Protein AF-A0A1V5TMT8-F1 (afdb_monomer_lite)

Foldseek 3Di:
DPPLVLLLVLLVQLLVCVVVLVLVVLLVSLVVLLVVCLVVVDLLSLLSSLVSQLSSVLSVDPVLCPDPLNVVLSVLLSVLSVVLSVCSVVVNVVVNVVSSVSNVVSLVVDDDPSSVSSVVSSVVSLLVSLLSSVLSPDDLVSSCVSSVHDSVSNVVVNVVVCSCVPPSNDDDPPVVVVVVVVVVVD

Structure (mmCIF, N/CA/C/O backbone):
data_AF-A0A1V5TMT8-F1
#
_entry.id   AF-A0A1V5TMT8-F1
#
loop_
_atom_site.group_PDB
_atom_site.id
_atom_site.type_symbol
_atom_site.label_atom_id
_atom_site.label_alt_id
_atom_site.label_comp_id
_atom_site.label_asym_id
_atom_site.label_entity_id
_atom_site.label_seq_id
_atom_site.pdbx_PDB_ins_code
_atom_site.Cartn_x
_atom_site.Cartn_y
_atom_site.Cartn_z
_atom_site.occupancy
_atom_site.B_iso_or_equiv
_atom_site.auth_seq_id
_atom_site.auth_comp_id
_atom_site.auth_asym_id
_atom_site.auth_atom_id
_atom_site.pdbx_PDB_model_num
ATOM 1 N N . MET A 1 1 ? -14.876 0.132 1.869 1.00 85.12 1 MET A N 1
ATOM 2 C CA . MET A 1 1 ? -14.163 1.392 2.074 1.00 85.12 1 MET A CA 1
ATOM 3 C C . MET A 1 1 ? -14.834 2.226 3.147 1.00 85.12 1 MET A C 1
ATOM 5 O O . MET A 1 1 ? -15.899 2.798 2.931 1.00 85.12 1 MET A O 1
ATOM 9 N N . GLN A 1 2 ? -14.196 2.267 4.309 1.00 88.75 2 GLN A N 1
ATOM 10 C CA . GLN A 1 2 ? -14.444 3.264 5.349 1.00 88.75 2 GLN A CA 1
ATOM 11 C C . GLN A 1 2 ? -13.511 4.469 5.137 1.00 88.75 2 GLN A C 1
ATOM 13 O O . GLN A 1 2 ? -12.431 4.301 4.579 1.00 88.75 2 GLN A O 1
ATOM 18 N N . GLU A 1 3 ? -13.917 5.668 5.566 1.00 90.56 3 GLU A N 1
ATOM 19 C CA . GLU A 1 3 ? -13.158 6.926 5.388 1.00 90.56 3 GLU A CA 1
ATOM 20 C C . GLU A 1 3 ? -12.762 7.262 3.933 1.00 90.56 3 GLU A C 1
ATOM 22 O O . GLU A 1 3 ? -11.657 7.735 3.665 1.00 90.56 3 GLU A O 1
ATOM 27 N N . ALA A 1 4 ? -13.675 7.055 2.977 1.00 92.62 4 ALA A N 1
ATOM 28 C CA . ALA A 1 4 ? -13.411 7.275 1.550 1.00 92.62 4 ALA A CA 1
ATOM 29 C C . ALA A 1 4 ? -12.845 8.676 1.224 1.00 92.62 4 ALA A C 1
ATOM 31 O O . ALA A 1 4 ? -11.942 8.784 0.399 1.00 92.62 4 ALA A O 1
ATOM 32 N N . ASP A 1 5 ? -13.299 9.732 1.910 1.00 93.00 5 ASP A N 1
ATOM 33 C CA . ASP A 1 5 ? -12.792 11.099 1.708 1.00 93.00 5 ASP A CA 1
ATOM 34 C C . ASP A 1 5 ? -11.317 11.245 2.115 1.00 93.00 5 ASP A C 1
ATOM 36 O O . ASP A 1 5 ? -10.530 11.906 1.432 1.00 93.00 5 ASP A O 1
ATOM 40 N N . ASN A 1 6 ? -10.914 10.588 3.209 1.00 92.56 6 ASN A N 1
ATOM 41 C CA . ASN A 1 6 ? -9.525 10.573 3.660 1.00 92.56 6 ASN A CA 1
ATOM 42 C C . ASN A 1 6 ? -8.651 9.769 2.689 1.00 92.56 6 ASN A C 1
ATOM 44 O O . ASN A 1 6 ? -7.571 10.227 2.314 1.00 92.56 6 ASN A O 1
ATOM 48 N N . VAL A 1 7 ? -9.140 8.616 2.215 1.00 93.88 7 VAL A N 1
ATOM 49 C CA . VAL A 1 7 ? -8.454 7.829 1.178 1.00 93.88 7 VAL A CA 1
ATOM 50 C C . VAL A 1 7 ? -8.271 8.657 -0.090 1.00 93.88 7 VAL A C 1
ATOM 52 O O . VAL A 1 7 ? -7.159 8.748 -0.608 1.00 93.88 7 VAL A O 1
ATOM 55 N N . LEU A 1 8 ? -9.332 9.310 -0.566 1.00 96.00 8 LEU A N 1
ATOM 56 C CA . LEU A 1 8 ? -9.295 10.150 -1.759 1.00 96.00 8 LEU A CA 1
ATOM 57 C C . LEU A 1 8 ? -8.249 11.262 -1.631 1.00 96.00 8 LEU A C 1
ATOM 59 O O . LEU A 1 8 ? -7.445 11.468 -2.544 1.00 96.00 8 LEU A O 1
ATOM 63 N N . ARG A 1 9 ? -8.224 11.948 -0.482 1.00 96.25 9 ARG A N 1
ATOM 64 C CA . ARG A 1 9 ? -7.214 12.963 -0.166 1.00 96.25 9 ARG A CA 1
ATOM 65 C C . ARG A 1 9 ? -5.800 12.375 -0.225 1.00 96.25 9 ARG A C 1
ATOM 67 O O . ARG A 1 9 ? -4.950 12.919 -0.929 1.00 96.25 9 ARG A O 1
ATOM 74 N N . ILE A 1 10 ? -5.561 11.244 0.445 1.00 95.25 10 ILE A N 1
ATOM 75 C CA . ILE A 1 10 ? -4.253 10.571 0.469 1.00 95.25 10 ILE A CA 1
ATOM 76 C C . ILE A 1 10 ? -3.798 10.189 -0.942 1.00 95.25 10 ILE A C 1
ATOM 78 O O . ILE A 1 10 ? -2.627 10.385 -1.272 1.00 95.25 10 ILE A O 1
ATOM 82 N N . LEU A 1 11 ? -4.690 9.683 -1.798 1.00 96.12 11 LEU A N 1
ATOM 83 C CA . LEU A 1 11 ? -4.340 9.312 -3.172 1.00 96.12 11 LEU A CA 1
ATOM 84 C C . LEU A 1 11 ? -4.013 10.530 -4.039 1.00 96.12 11 LEU A C 1
ATOM 86 O O . LEU A 1 11 ? -3.020 10.497 -4.769 1.00 96.12 11 LEU A O 1
ATOM 90 N N . LYS A 1 12 ? -4.776 11.624 -3.922 1.00 97.12 12 LYS A N 1
ATOM 91 C CA . LYS A 1 12 ? -4.485 12.884 -4.630 1.00 97.12 12 LYS A CA 1
ATOM 92 C C . LYS A 1 12 ? -3.134 13.467 -4.213 1.00 97.12 12 LYS A C 1
ATOM 94 O O . LYS A 1 12 ? -2.322 13.832 -5.065 1.00 97.12 12 LYS A O 1
ATOM 99 N N . GLU A 1 13 ? -2.852 13.497 -2.912 1.00 96.62 13 GLU A N 1
ATOM 100 C CA . GLU A 1 13 ? -1.563 13.965 -2.395 1.00 96.62 13 GLU A CA 1
ATOM 101 C C . GLU A 1 13 ? -0.413 13.028 -2.798 1.00 96.62 13 GLU A C 1
ATOM 103 O O . GLU A 1 13 ? 0.650 13.501 -3.203 1.00 96.62 13 GLU A O 1
ATOM 108 N N . THR A 1 14 ? -0.641 11.709 -2.791 1.00 96.31 14 THR A N 1
ATOM 109 C CA . THR A 1 14 ? 0.318 10.701 -3.278 1.00 96.31 14 THR A CA 1
ATOM 110 C C . THR A 1 14 ? 0.655 10.943 -4.744 1.00 96.31 14 THR A C 1
ATOM 112 O O . THR A 1 14 ? 1.828 10.944 -5.121 1.00 96.31 14 THR A O 1
ATOM 115 N N . ARG A 1 15 ? -0.358 11.197 -5.578 1.00 96.19 15 ARG A N 1
ATOM 116 C CA . ARG A 1 15 ? -0.175 11.467 -7.004 1.00 96.19 15 ARG A CA 1
ATOM 117 C C . ARG A 1 15 ? 0.684 12.707 -7.238 1.00 96.19 15 ARG A C 1
ATOM 119 O O . ARG A 1 15 ? 1.622 12.639 -8.033 1.00 96.19 15 ARG A O 1
ATOM 126 N N . SER A 1 16 ? 0.417 13.793 -6.508 1.00 96.31 16 SER A N 1
ATOM 127 C CA . SER A 1 16 ? 1.221 15.022 -6.574 1.00 96.31 16 SER A CA 1
ATOM 128 C C . SER A 1 16 ? 2.649 14.814 -6.054 1.00 96.31 16 SER A C 1
ATOM 130 O O . SER A 1 16 ? 3.608 15.304 -6.652 1.00 96.31 16 SER A O 1
ATOM 132 N N . ALA A 1 17 ? 2.822 14.055 -4.969 1.00 95.19 17 ALA A N 1
ATOM 133 C CA . ALA A 1 17 ? 4.136 13.758 -4.406 1.00 95.19 17 ALA A CA 1
ATOM 134 C C . ALA A 1 17 ? 4.993 12.898 -5.352 1.00 95.19 17 ALA A C 1
ATOM 136 O O . ALA A 1 17 ? 6.193 13.142 -5.476 1.00 95.19 17 ALA A O 1
ATOM 137 N N . LEU A 1 18 ? 4.393 11.947 -6.079 1.00 94.12 18 LEU A N 1
ATOM 138 C CA . LEU A 1 18 ? 5.090 11.168 -7.109 1.00 94.12 18 LEU A CA 1
ATOM 139 C C . LEU A 1 18 ? 5.609 12.056 -8.246 1.00 94.12 18 LEU A C 1
ATOM 141 O O . LEU A 1 18 ? 6.764 11.913 -8.643 1.00 94.12 18 LEU A O 1
ATOM 145 N N . GLU A 1 19 ? 4.806 13.010 -8.727 1.00 91.94 19 GLU A N 1
ATOM 146 C CA . GLU A 1 19 ? 5.237 13.965 -9.763 1.00 91.94 19 GLU A CA 1
ATOM 147 C C . GLU A 1 19 ? 6.419 14.817 -9.306 1.00 91.94 19 GLU A C 1
ATOM 149 O O . GLU A 1 19 ? 7.377 15.014 -10.054 1.00 91.94 19 GLU A O 1
ATOM 154 N N . LYS A 1 20 ? 6.372 15.277 -8.054 1.00 93.31 20 LYS A N 1
ATOM 155 C CA . LYS A 1 20 ? 7.413 16.113 -7.444 1.00 93.31 20 LYS A CA 1
ATOM 156 C C . LYS A 1 20 ? 8.624 15.318 -6.950 1.00 93.31 20 LYS A C 1
ATOM 158 O O . LYS A 1 20 ? 9.604 15.925 -6.534 1.00 93.31 20 LYS A O 1
ATOM 163 N N . ASN A 1 21 ? 8.587 13.983 -7.010 1.00 89.81 21 ASN A N 1
ATOM 164 C CA . ASN A 1 21 ? 9.570 13.092 -6.383 1.00 89.81 21 ASN A CA 1
ATOM 165 C C . ASN A 1 21 ? 9.742 13.322 -4.868 1.00 89.81 21 ASN A C 1
ATOM 167 O O . ASN A 1 21 ? 10.823 13.106 -4.322 1.00 89.81 21 ASN A O 1
ATOM 171 N N . ASP A 1 22 ? 8.677 13.730 -4.180 1.00 91.75 22 ASP A N 1
ATOM 172 C CA . ASP A 1 22 ? 8.692 14.013 -2.746 1.00 91.75 22 ASP A CA 1
ATOM 173 C C . ASP A 1 22 ? 8.514 12.723 -1.926 1.00 91.75 22 ASP A C 1
ATOM 175 O O . ASP A 1 22 ? 7.425 12.364 -1.467 1.00 91.75 22 ASP A O 1
ATOM 179 N N . THR A 1 23 ? 9.611 11.982 -1.763 1.00 89.12 23 THR A N 1
ATOM 180 C CA . THR A 1 23 ? 9.622 10.709 -1.025 1.00 89.12 23 THR A CA 1
ATOM 181 C C . THR A 1 23 ? 9.331 10.877 0.464 1.00 89.12 23 THR A C 1
ATOM 183 O O . THR A 1 23 ? 8.830 9.946 1.099 1.00 89.12 23 THR A O 1
ATOM 186 N N . PHE A 1 24 ? 9.635 12.049 1.030 1.00 88.31 24 PHE A N 1
ATOM 187 C CA . PHE A 1 24 ? 9.349 12.346 2.429 1.00 88.31 24 PHE A CA 1
ATOM 188 C C . PHE A 1 24 ? 7.840 12.460 2.651 1.00 88.31 24 PHE A C 1
ATOM 190 O O . PHE A 1 24 ? 7.300 11.791 3.539 1.00 88.31 24 PHE A O 1
ATOM 197 N N . ASN A 1 25 ? 7.148 13.215 1.793 1.00 91.44 25 ASN A N 1
ATOM 198 C CA . ASN A 1 25 ? 5.699 13.343 1.877 1.00 91.44 25 ASN A CA 1
ATOM 199 C C . ASN A 1 25 ? 4.986 12.004 1.630 1.00 91.44 25 ASN A C 1
ATOM 201 O O . ASN A 1 25 ? 4.091 11.644 2.389 1.00 91.44 25 ASN A O 1
ATOM 205 N N . LEU A 1 26 ? 5.442 11.195 0.664 1.00 91.44 26 LEU A N 1
ATOM 206 C CA . LEU A 1 26 ? 4.895 9.844 0.444 1.00 91.44 26 LEU A CA 1
ATOM 207 C C . LEU A 1 26 ? 4.955 8.974 1.709 1.00 91.44 26 LEU A C 1
ATOM 209 O O . LEU A 1 26 ? 4.001 8.268 2.041 1.00 91.44 26 LEU A O 1
ATOM 213 N N . ARG A 1 27 ? 6.066 9.039 2.449 1.00 88.25 27 ARG A N 1
ATOM 214 C CA . ARG A 1 27 ? 6.206 8.300 3.708 1.00 88.25 27 ARG A CA 1
ATOM 215 C C . ARG A 1 27 ? 5.245 8.824 4.780 1.00 88.25 27 ARG A C 1
ATOM 217 O O . ARG A 1 27 ? 4.644 8.017 5.489 1.00 88.25 27 ARG A O 1
ATOM 224 N N . SER A 1 28 ? 5.095 10.145 4.880 1.00 90.44 28 SER A N 1
ATOM 225 C CA . SER A 1 28 ? 4.155 10.793 5.804 1.00 90.44 28 SER A CA 1
ATOM 226 C C . SER A 1 28 ? 2.709 10.367 5.528 1.00 90.44 28 SER A C 1
ATOM 228 O O . SER A 1 28 ? 2.034 9.864 6.426 1.00 90.44 28 SER A O 1
ATOM 230 N N . LEU A 1 29 ? 2.273 10.449 4.267 1.00 91.62 29 LEU A N 1
ATOM 231 C CA . LEU A 1 29 ? 0.941 10.038 3.812 1.00 91.62 29 LEU A CA 1
ATOM 232 C C . LEU A 1 29 ? 0.629 8.590 4.178 1.00 91.62 29 LEU A C 1
ATOM 234 O O . LEU A 1 29 ? -0.404 8.296 4.773 1.00 91.62 29 LEU A O 1
ATOM 238 N N . SER A 1 30 ? 1.568 7.686 3.904 1.00 86.88 30 SER A N 1
ATOM 239 C CA . SER A 1 30 ? 1.416 6.279 4.261 1.00 86.88 30 SER A CA 1
ATOM 240 C C . SER A 1 30 ? 1.229 6.061 5.770 1.00 86.88 30 SER A C 1
ATOM 242 O O . SER A 1 30 ? 0.476 5.171 6.175 1.00 86.88 30 SER A O 1
ATOM 244 N N . ASN A 1 31 ? 1.905 6.845 6.613 1.00 84.06 31 ASN A N 1
ATOM 245 C CA . ASN A 1 31 ? 1.765 6.755 8.066 1.00 84.06 31 ASN A CA 1
ATOM 246 C C . ASN A 1 31 ? 0.425 7.313 8.560 1.00 84.06 31 ASN A C 1
ATOM 248 O O . ASN A 1 31 ? -0.138 6.741 9.486 1.00 84.06 31 ASN A O 1
ATOM 252 N N . GLN A 1 32 ? -0.131 8.350 7.925 1.00 85.75 32 GLN A N 1
ATOM 253 C CA . GLN A 1 32 ? -1.469 8.857 8.273 1.00 85.75 32 GLN A CA 1
ATOM 254 C C . GLN A 1 32 ? -2.544 7.772 8.115 1.00 85.75 32 GLN A C 1
ATOM 256 O O . GLN A 1 32 ? -3.413 7.632 8.971 1.00 85.75 32 GLN A O 1
ATOM 261 N N . THR A 1 33 ? -2.430 6.943 7.074 1.00 82.50 33 THR A N 1
ATOM 262 C CA . THR A 1 33 ? -3.341 5.813 6.836 1.00 82.50 33 THR A CA 1
ATOM 263 C C . THR A 1 33 ? -3.290 4.726 7.916 1.00 82.50 33 THR A C 1
ATOM 265 O O . THR A 1 33 ? -4.238 3.956 8.017 1.00 82.50 33 THR A O 1
ATOM 268 N N . ILE A 1 34 ? -2.218 4.624 8.719 1.00 80.38 34 ILE A N 1
ATOM 269 C CA . ILE A 1 34 ? -2.086 3.564 9.737 1.00 80.38 34 ILE A CA 1
ATOM 270 C C . ILE A 1 34 ? -3.091 3.732 10.869 1.00 80.38 34 ILE A C 1
ATOM 272 O O . ILE A 1 34 ? -3.667 2.737 11.302 1.00 80.38 34 ILE A O 1
ATOM 276 N N . ASN A 1 35 ? -3.333 4.962 11.320 1.00 77.81 35 ASN A N 1
ATOM 277 C CA . ASN A 1 35 ? -4.284 5.214 12.401 1.00 77.81 35 ASN A CA 1
ATOM 278 C C . ASN A 1 35 ? -5.695 4.787 11.975 1.00 77.81 35 ASN A C 1
ATOM 280 O O . ASN A 1 35 ? -6.334 3.988 12.656 1.00 77.81 35 ASN A O 1
ATOM 284 N N . THR A 1 36 ? -6.131 5.229 10.790 1.00 79.50 36 THR A N 1
ATOM 285 C CA . THR A 1 36 ? -7.399 4.803 10.186 1.00 79.50 36 THR A CA 1
ATOM 286 C C . THR A 1 36 ? -7.442 3.294 9.975 1.00 79.50 36 THR A C 1
ATOM 288 O O . THR A 1 36 ? -8.427 2.655 10.332 1.00 79.50 36 THR A O 1
ATOM 291 N N . ALA A 1 37 ? -6.388 2.697 9.414 1.00 80.81 37 ALA A N 1
ATOM 292 C CA . ALA A 1 37 ? -6.334 1.260 9.157 1.00 80.81 37 ALA A CA 1
ATOM 293 C C . ALA A 1 37 ? -6.405 0.432 10.449 1.00 80.81 37 ALA A C 1
ATOM 295 O O . ALA A 1 37 ? -7.033 -0.621 10.459 1.00 80.81 37 ALA A O 1
ATOM 296 N N . SER A 1 38 ? -5.814 0.916 11.541 1.00 80.44 38 SER A N 1
ATOM 297 C CA . SER A 1 38 ? -5.851 0.243 12.844 1.00 80.44 38 SER A CA 1
ATOM 298 C C . SER A 1 38 ? -7.214 0.394 13.522 1.00 80.44 38 SER A C 1
ATOM 300 O O . SER A 1 38 ? -7.705 -0.544 14.140 1.00 80.44 38 SER A O 1
ATOM 302 N N . LEU A 1 39 ? -7.868 1.547 13.362 1.00 83.50 39 LEU A N 1
ATOM 303 C CA . LEU A 1 39 ? -9.203 1.781 13.911 1.00 83.50 39 LEU A CA 1
ATOM 304 C C . LEU A 1 39 ? -10.288 1.004 13.149 1.00 83.50 39 LEU A C 1
ATOM 306 O O . LEU A 1 39 ? -11.130 0.344 13.751 1.00 83.50 39 LEU A O 1
ATOM 310 N N . THR A 1 40 ? -10.268 1.096 11.820 1.00 83.81 40 THR A N 1
ATOM 311 C CA . THR A 1 40 ? -11.324 0.565 10.940 1.00 83.81 40 THR A CA 1
ATOM 312 C C . THR A 1 40 ? -11.105 -0.891 10.558 1.00 83.81 40 THR A C 1
ATOM 314 O O . THR A 1 40 ? -12.067 -1.599 10.264 1.00 83.81 40 THR A O 1
ATOM 317 N N . GLN A 1 41 ? -9.841 -1.328 10.513 1.00 85.69 41 GLN A N 1
ATOM 318 C CA . GLN A 1 41 ? -9.421 -2.630 9.986 1.00 85.69 41 GLN A CA 1
ATOM 319 C C . GLN A 1 41 ? -9.939 -2.899 8.564 1.00 85.69 41 GLN A C 1
ATOM 321 O O . GLN A 1 41 ? -10.048 -4.048 8.133 1.00 85.69 41 GLN A O 1
ATOM 326 N N . ASP A 1 42 ? -10.263 -1.830 7.828 1.00 89.69 42 ASP A N 1
ATOM 327 C CA . ASP A 1 42 ? -10.797 -1.900 6.476 1.00 89.69 42 ASP A CA 1
ATOM 328 C C . ASP A 1 42 ? -9.667 -2.292 5.499 1.00 89.69 42 ASP A C 1
ATOM 330 O O . ASP A 1 42 ? -8.634 -1.612 5.433 1.00 89.69 42 ASP A O 1
ATOM 334 N N . PRO A 1 43 ? -9.834 -3.384 4.726 1.00 89.50 43 PRO A N 1
ATOM 335 C CA . PRO A 1 43 ? -8.804 -3.858 3.805 1.00 89.50 43 PRO A CA 1
ATOM 336 C C . PRO A 1 43 ? -8.416 -2.843 2.722 1.00 89.50 43 PRO A C 1
ATOM 338 O O . PRO A 1 43 ? -7.278 -2.875 2.252 1.00 89.50 43 PRO A O 1
ATOM 341 N N . ASP A 1 44 ? -9.327 -1.942 2.333 1.00 92.00 44 ASP A N 1
ATOM 342 C CA . ASP A 1 44 ? -9.057 -0.923 1.317 1.00 92.00 44 ASP A CA 1
ATOM 343 C C . ASP A 1 44 ? -8.073 0.123 1.886 1.00 92.00 44 ASP A C 1
ATOM 345 O O . ASP A 1 44 ? -7.052 0.418 1.260 1.00 92.00 44 ASP A O 1
ATOM 349 N N . ASN A 1 45 ? -8.299 0.594 3.121 1.00 91.44 45 ASN A N 1
ATOM 350 C CA . ASN A 1 45 ? -7.376 1.490 3.841 1.00 91.44 45 ASN A CA 1
ATOM 351 C C . ASN A 1 45 ? -5.984 0.875 4.040 1.00 91.44 45 ASN A C 1
ATOM 353 O O . ASN A 1 45 ? -4.960 1.536 3.844 1.00 91.44 45 ASN A O 1
ATOM 357 N N . ILE A 1 46 ? -5.936 -0.408 4.400 1.00 91.88 46 ILE A N 1
ATOM 358 C CA . ILE A 1 46 ? -4.681 -1.151 4.565 1.00 91.88 46 ILE A CA 1
ATOM 359 C C . ILE A 1 46 ? -3.924 -1.241 3.234 1.00 91.88 46 ILE A C 1
ATOM 361 O O . ILE A 1 46 ? -2.718 -0.982 3.190 1.00 91.88 46 ILE A O 1
ATOM 365 N N . ALA A 1 47 ? -4.619 -1.572 2.142 1.00 92.62 47 ALA A N 1
ATOM 366 C CA . ALA A 1 47 ? -4.012 -1.660 0.817 1.00 92.62 47 ALA A CA 1
ATOM 367 C C . ALA A 1 47 ? -3.400 -0.317 0.385 1.00 92.62 47 ALA A C 1
ATOM 369 O O . ALA A 1 47 ? -2.275 -0.289 -0.123 1.00 92.62 47 ALA A O 1
ATOM 370 N N . VAL A 1 48 ? -4.087 0.796 0.656 1.00 94.31 48 VAL A N 1
ATOM 371 C CA . VAL A 1 48 ? -3.570 2.157 0.433 1.00 94.31 48 VAL A CA 1
ATOM 372 C C . VAL A 1 48 ? -2.307 2.395 1.255 1.00 94.31 48 VAL A C 1
ATOM 374 O O . VAL A 1 48 ? -1.279 2.774 0.691 1.00 94.31 48 VAL A O 1
ATOM 377 N N . ALA A 1 49 ? -2.336 2.097 2.556 1.00 92.75 49 ALA A N 1
ATOM 378 C CA . ALA A 1 49 ? -1.191 2.290 3.444 1.00 92.75 49 ALA A CA 1
ATOM 379 C C . ALA A 1 49 ? 0.071 1.566 2.939 1.00 92.75 49 ALA A C 1
ATOM 381 O O . ALA A 1 49 ? 1.163 2.152 2.931 1.00 92.75 49 ALA A O 1
ATOM 382 N N . VAL A 1 50 ? -0.090 0.310 2.505 1.00 94.31 50 VAL A N 1
ATOM 383 C CA . VAL A 1 50 ? 0.986 -0.536 1.969 1.00 94.31 50 VAL A CA 1
ATOM 384 C C . VAL A 1 50 ? 1.507 0.018 0.648 1.00 94.31 50 VAL A C 1
ATOM 386 O O . VAL A 1 50 ? 2.706 0.270 0.539 1.00 94.31 50 VAL A O 1
ATOM 389 N N . ILE A 1 51 ? 0.635 0.265 -0.336 1.00 95.12 51 ILE A N 1
ATOM 390 C CA . ILE A 1 51 ? 1.059 0.736 -1.662 1.00 95.12 51 ILE A CA 1
ATOM 391 C C . ILE A 1 51 ? 1.755 2.096 -1.565 1.00 95.12 51 ILE A C 1
ATOM 393 O O . ILE A 1 51 ? 2.842 2.252 -2.120 1.00 95.12 51 ILE A O 1
ATOM 397 N N . VAL A 1 52 ? 1.206 3.056 -0.815 1.00 94.75 52 VAL A N 1
ATOM 398 C CA . VAL A 1 52 ? 1.827 4.383 -0.650 1.00 94.75 52 VAL A CA 1
ATOM 399 C C . VAL A 1 52 ? 3.208 4.259 0.014 1.00 94.75 52 VAL A C 1
ATOM 401 O O . VAL A 1 52 ? 4.167 4.898 -0.429 1.00 94.75 52 VAL A O 1
ATOM 404 N N . TYR A 1 53 ? 3.363 3.375 1.011 1.00 94.12 53 TYR A N 1
ATOM 405 C CA . TYR A 1 53 ? 4.672 3.109 1.619 1.00 94.12 53 TYR A CA 1
ATOM 406 C C . TYR A 1 53 ? 5.658 2.515 0.617 1.00 94.12 53 TYR A C 1
ATOM 408 O O . TYR A 1 53 ? 6.790 2.992 0.498 1.00 94.12 53 TYR A O 1
ATOM 416 N N . SER A 1 54 ? 5.234 1.484 -0.116 1.00 94.81 54 SER A N 1
ATOM 417 C CA . SER A 1 54 ? 6.070 0.827 -1.114 1.00 94.81 54 SER A CA 1
ATOM 4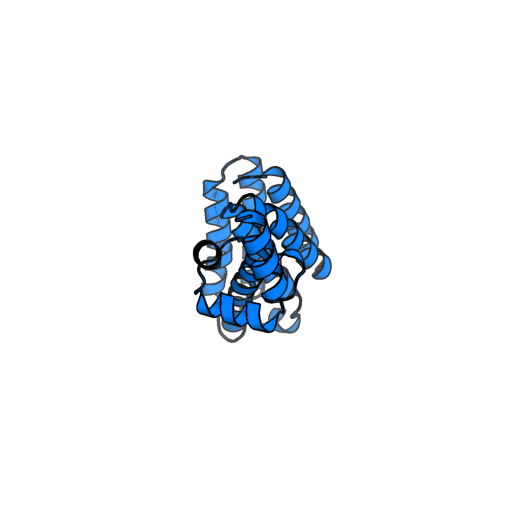18 C C . SER A 1 54 ? 6.524 1.814 -2.175 1.00 94.81 54 SER A C 1
ATOM 420 O O . SER A 1 54 ? 7.703 1.829 -2.512 1.00 94.81 54 SER A O 1
ATOM 422 N N . LEU A 1 55 ? 5.634 2.690 -2.647 1.00 94.50 55 LEU A N 1
ATOM 423 C CA . LEU A 1 55 ? 5.984 3.734 -3.602 1.00 94.50 55 LEU A CA 1
ATOM 424 C C . LEU A 1 55 ? 7.000 4.719 -3.021 1.00 94.50 55 LEU A C 1
ATOM 426 O O . LEU A 1 55 ? 7.970 5.024 -3.708 1.00 94.50 55 LEU A O 1
ATOM 430 N N . SER A 1 56 ? 6.869 5.137 -1.754 1.00 93.94 56 SER A N 1
ATOM 431 C CA . SER A 1 56 ? 7.894 5.973 -1.102 1.00 93.94 56 SER A CA 1
ATOM 432 C C . SER A 1 56 ? 9.281 5.319 -1.163 1.00 93.94 56 SER A C 1
ATOM 434 O O . SER A 1 56 ? 10.254 5.947 -1.580 1.00 93.94 56 SER A O 1
ATOM 436 N N . LYS A 1 57 ? 9.356 4.017 -0.857 1.00 93.50 57 LYS A N 1
ATOM 437 C CA . LYS A 1 57 ? 10.602 3.245 -0.835 1.00 93.50 57 LYS A CA 1
ATOM 438 C C . LYS A 1 57 ? 11.170 2.987 -2.217 1.00 93.50 57 LYS A C 1
ATOM 440 O O . LYS A 1 57 ? 12.368 3.163 -2.407 1.00 93.50 57 LYS A O 1
ATOM 445 N N . ILE A 1 58 ? 10.322 2.630 -3.175 1.00 94.06 58 ILE A N 1
ATOM 446 C CA . ILE A 1 58 ? 10.714 2.436 -4.571 1.00 94.06 58 ILE A CA 1
ATOM 447 C C . ILE A 1 58 ? 11.282 3.740 -5.149 1.00 94.06 58 ILE A C 1
ATOM 449 O O . ILE A 1 58 ? 12.288 3.722 -5.856 1.00 94.06 58 ILE A O 1
ATOM 453 N N . MET A 1 59 ? 10.671 4.881 -4.820 1.00 92.38 59 MET A N 1
ATOM 454 C CA . MET A 1 59 ? 11.099 6.187 -5.318 1.00 92.38 59 MET A CA 1
ATOM 455 C C . MET A 1 59 ? 12.406 6.687 -4.679 1.00 92.38 59 MET A C 1
ATOM 457 O O . MET A 1 59 ? 13.115 7.452 -5.333 1.00 92.38 59 MET A O 1
ATOM 461 N N . GLU A 1 60 ? 12.772 6.231 -3.473 1.00 90.94 60 GLU A N 1
ATOM 462 C CA . GLU A 1 60 ? 14.051 6.552 -2.805 1.00 90.94 60 GLU A CA 1
ATOM 463 C C . GLU A 1 60 ? 15.286 5.994 -3.544 1.00 90.94 60 GLU A C 1
ATOM 465 O O . GLU A 1 60 ? 16.393 6.506 -3.370 1.00 90.94 60 GLU A O 1
ATOM 470 N N . ARG A 1 61 ? 15.134 4.949 -4.370 1.00 90.31 61 ARG A N 1
ATOM 471 C CA . ARG A 1 61 ? 16.242 4.319 -5.110 1.00 90.31 61 ARG A CA 1
ATOM 472 C C . ARG A 1 61 ? 16.308 4.814 -6.556 1.00 90.31 61 ARG A C 1
ATOM 474 O O . ARG A 1 61 ? 15.685 4.263 -7.463 1.00 90.31 61 ARG A O 1
ATOM 481 N N . LEU A 1 62 ? 17.069 5.887 -6.771 1.00 89.88 62 LEU A N 1
ATOM 482 C CA . LEU A 1 62 ? 17.191 6.554 -8.075 1.00 89.88 62 LEU A CA 1
ATOM 483 C C . LEU A 1 62 ? 17.867 5.687 -9.153 1.00 89.88 62 LEU A C 1
ATOM 485 O O . LEU A 1 62 ? 17.530 5.796 -10.330 1.00 89.88 62 LEU A O 1
ATOM 489 N N . ASP A 1 63 ? 18.785 4.807 -8.761 1.00 90.69 63 ASP A N 1
ATOM 490 C CA . ASP A 1 63 ? 19.520 3.882 -9.631 1.00 90.69 63 ASP A CA 1
ATOM 491 C C . ASP A 1 63 ? 18.597 2.867 -10.326 1.00 90.69 63 ASP A C 1
ATOM 493 O O . ASP A 1 63 ? 18.743 2.589 -11.519 1.00 90.69 63 ASP A O 1
ATOM 497 N N . TYR A 1 64 ? 17.561 2.394 -9.628 1.00 90.31 64 TYR A N 1
ATOM 498 C CA . TYR A 1 64 ? 16.575 1.461 -10.183 1.00 90.31 64 TYR A CA 1
ATOM 499 C C . TYR A 1 64 ? 15.712 2.083 -11.287 1.00 90.31 64 TYR A C 1
ATOM 501 O O . TYR A 1 64 ? 15.139 1.356 -12.102 1.00 90.31 64 TYR A O 1
ATOM 509 N N . ARG A 1 65 ? 15.663 3.419 -11.376 1.00 90.81 65 ARG A N 1
ATOM 510 C CA . ARG A 1 65 ? 14.904 4.137 -12.411 1.00 90.81 65 ARG A CA 1
ATOM 511 C C . ARG A 1 65 ? 15.505 3.996 -13.809 1.00 90.81 65 ARG A C 1
ATOM 513 O O . ARG A 1 65 ? 14.821 4.222 -14.808 1.00 90.81 65 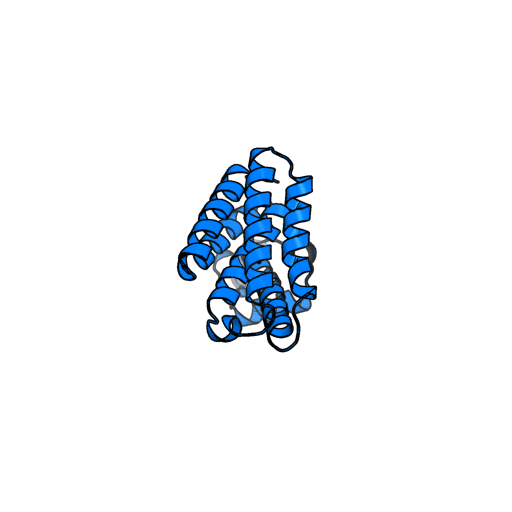ARG A O 1
ATOM 520 N N . GLN A 1 66 ? 16.781 3.627 -13.878 1.00 92.06 66 GLN A N 1
ATOM 521 C CA . GLN A 1 66 ? 17.494 3.398 -15.133 1.00 92.06 66 GLN A CA 1
ATOM 522 C C . GLN A 1 66 ? 17.294 1.969 -15.659 1.00 92.06 66 GLN A C 1
ATOM 524 O O . GLN A 1 66 ? 17.629 1.683 -16.808 1.00 92.06 66 GLN A O 1
ATOM 529 N N . LEU A 1 67 ? 16.736 1.064 -14.845 1.00 93.44 67 LEU A N 1
ATOM 530 C CA . LEU A 1 67 ? 16.570 -0.334 -15.222 1.00 93.44 67 LEU A CA 1
ATOM 531 C C . LEU A 1 67 ? 15.439 -0.533 -16.249 1.00 93.44 67 LEU A C 1
ATOM 533 O O . LEU A 1 67 ? 14.422 0.175 -16.222 1.00 93.44 67 LEU A O 1
ATOM 537 N N . PRO A 1 68 ? 15.564 -1.544 -17.131 1.00 92.94 68 PRO A N 1
ATOM 538 C CA . PRO A 1 68 ? 14.511 -1.900 -18.073 1.00 92.94 68 PRO A CA 1
ATOM 539 C C . PRO A 1 68 ? 13.181 -2.181 -17.369 1.00 92.94 68 PRO A C 1
ATOM 541 O O . PRO A 1 68 ? 13.128 -2.830 -16.328 1.00 92.94 68 PRO A O 1
ATOM 544 N N . GLY A 1 69 ? 12.089 -1.690 -17.954 1.00 92.75 69 GLY A N 1
ATOM 545 C CA . GLY A 1 69 ? 10.742 -1.846 -17.402 1.00 92.75 69 GLY A CA 1
ATOM 546 C C . GLY A 1 69 ? 10.317 -0.746 -16.425 1.00 92.75 69 GLY A C 1
ATOM 547 O O . GLY A 1 69 ? 9.111 -0.546 -16.280 1.00 92.75 69 GLY A O 1
ATOM 548 N N . TRP A 1 70 ? 11.247 0.038 -15.856 1.00 94.62 70 TRP A N 1
ATOM 549 C CA . TRP A 1 70 ? 10.918 1.123 -14.919 1.00 94.62 70 TRP A CA 1
ATOM 550 C C . TRP A 1 70 ? 9.895 2.107 -15.489 1.00 94.62 70 TRP A C 1
ATOM 552 O O . TRP A 1 70 ? 8.846 2.322 -14.892 1.00 94.62 70 TRP A O 1
ATOM 562 N N . LYS A 1 71 ? 10.165 2.674 -16.674 1.00 93.62 71 LYS A N 1
ATOM 563 C CA . LYS A 1 71 ? 9.282 3.677 -17.296 1.00 93.62 71 LYS A CA 1
ATOM 564 C C . LYS A 1 71 ? 7.853 3.156 -17.478 1.00 93.62 71 LYS A C 1
ATOM 566 O O . LYS A 1 71 ? 6.899 3.887 -17.234 1.00 93.62 71 LYS A O 1
ATOM 571 N N . LYS A 1 72 ? 7.709 1.889 -17.890 1.00 94.50 72 LYS A N 1
ATOM 572 C CA . LYS A 1 72 ? 6.404 1.241 -18.085 1.00 94.50 72 LYS A CA 1
ATOM 573 C C . LYS A 1 72 ? 5.704 1.001 -16.749 1.00 94.50 72 LYS A C 1
ATOM 575 O O . LYS A 1 72 ? 4.527 1.315 -16.631 1.00 94.50 72 LYS A O 1
ATOM 580 N N . PHE A 1 73 ? 6.428 0.485 -15.758 1.00 95.00 73 PHE A N 1
ATOM 581 C CA . PHE A 1 73 ? 5.913 0.290 -14.405 1.00 95.00 73 PHE A CA 1
ATOM 582 C C . PHE A 1 73 ? 5.432 1.607 -13.800 1.00 95.00 73 PHE A C 1
ATOM 584 O O . PHE A 1 73 ? 4.269 1.710 -13.435 1.00 95.00 73 PHE A O 1
ATOM 591 N N . TYR A 1 74 ? 6.275 2.640 -13.805 1.00 94.88 74 TYR A N 1
ATOM 592 C CA . TYR A 1 74 ? 5.941 3.953 -13.264 1.00 94.88 74 TYR A CA 1
ATOM 593 C C . TYR A 1 74 ? 4.717 4.567 -13.955 1.00 94.88 74 TYR A C 1
ATOM 595 O O . TYR A 1 74 ? 3.780 4.991 -13.284 1.00 94.88 74 TYR A O 1
ATOM 603 N N . LYS A 1 75 ? 4.668 4.534 -15.295 1.00 95.25 75 LYS A N 1
ATOM 604 C CA . LYS A 1 75 ? 3.509 5.017 -16.060 1.00 95.25 75 LYS A CA 1
ATOM 605 C C . LYS A 1 75 ? 2.225 4.259 -15.709 1.00 95.25 75 LYS A C 1
ATOM 607 O O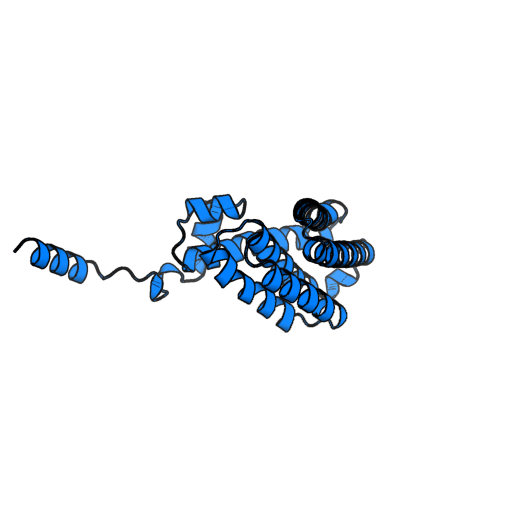 . LYS A 1 75 ? 1.186 4.886 -15.539 1.00 95.25 75 LYS A O 1
ATOM 612 N N . ASN A 1 76 ? 2.292 2.932 -15.599 1.00 95.50 76 ASN A N 1
ATOM 613 C CA . ASN A 1 76 ? 1.136 2.116 -15.232 1.00 95.50 76 ASN A CA 1
ATOM 614 C C . ASN A 1 76 ? 0.672 2.408 -13.802 1.00 95.50 76 ASN A C 1
ATOM 616 O O . ASN A 1 76 ? -0.525 2.523 -13.571 1.00 95.50 76 ASN A O 1
ATOM 620 N N . THR A 1 77 ? 1.601 2.572 -12.862 1.00 95.31 77 THR A N 1
ATOM 621 C CA . THR A 1 77 ? 1.286 2.950 -11.482 1.00 95.31 77 THR A CA 1
ATOM 622 C C . THR A 1 77 ? 0.550 4.285 -11.430 1.00 95.31 77 THR A C 1
ATOM 624 O O . THR A 1 77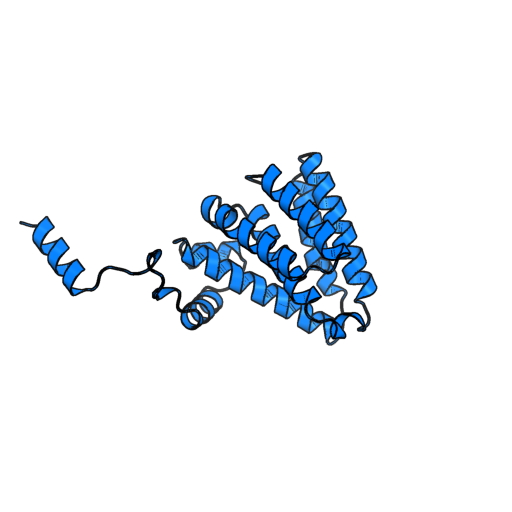 ? -0.488 4.364 -10.785 1.00 95.31 77 THR A O 1
ATOM 627 N N . LEU A 1 78 ? 1.034 5.314 -12.138 1.00 95.88 78 LEU A N 1
ATOM 628 C CA . LEU A 1 78 ? 0.344 6.608 -12.202 1.00 95.88 78 LEU A CA 1
ATOM 629 C C . LEU A 1 78 ? -1.049 6.483 -12.830 1.00 95.88 78 LEU A C 1
ATOM 631 O O . LEU A 1 78 ? -2.003 7.023 -12.287 1.00 95.88 78 LEU A O 1
ATOM 635 N N . LEU A 1 79 ? -1.176 5.720 -13.922 1.00 96.69 79 LEU A N 1
ATOM 636 C CA . LEU A 1 79 ? -2.460 5.480 -14.581 1.00 96.69 79 LEU A CA 1
ATOM 637 C C . LEU A 1 79 ? -3.485 4.848 -13.632 1.00 96.69 79 LEU A C 1
ATOM 639 O O . LEU A 1 79 ? -4.619 5.308 -13.573 1.00 96.69 79 LEU A O 1
ATOM 643 N N . TYR A 1 80 ? -3.108 3.785 -12.920 1.00 97.31 80 TYR A N 1
ATOM 644 C CA . TYR A 1 80 ? -4.028 3.114 -12.001 1.00 97.31 80 TYR A CA 1
ATOM 645 C C . TYR A 1 80 ? -4.306 3.946 -10.746 1.00 97.31 80 TYR A C 1
ATOM 647 O O . TYR A 1 80 ? -5.413 3.882 -10.236 1.00 97.31 80 TYR A O 1
ATOM 655 N N . LEU A 1 81 ? -3.361 4.775 -10.283 1.00 96.69 81 LEU A N 1
ATOM 656 C CA . LEU A 1 81 ? -3.634 5.752 -9.223 1.00 96.69 81 LEU A CA 1
ATOM 657 C C . LEU A 1 81 ? -4.671 6.793 -9.663 1.00 96.69 81 LEU A C 1
ATOM 659 O O . LEU A 1 81 ? -5.588 7.089 -8.901 1.00 96.69 81 LEU A O 1
ATOM 663 N N . ASP A 1 82 ? -4.550 7.316 -10.885 1.00 97.62 82 ASP A N 1
ATOM 664 C CA . ASP A 1 82 ? -5.503 8.287 -11.435 1.00 97.62 82 ASP A CA 1
ATOM 665 C C . ASP A 1 82 ? -6.901 7.665 -11.594 1.00 97.62 82 ASP A C 1
ATOM 667 O O . ASP A 1 82 ? -7.896 8.291 -11.229 1.00 97.62 82 ASP A O 1
ATOM 671 N N . LYS A 1 83 ? -6.983 6.409 -12.054 1.00 98.00 83 LYS A N 1
ATOM 672 C CA . LYS A 1 83 ? -8.246 5.654 -12.090 1.00 98.00 83 LYS A CA 1
ATOM 673 C C . LYS A 1 83 ? -8.826 5.424 -10.695 1.00 98.00 83 LYS A C 1
ATOM 675 O O . LYS A 1 83 ? -9.998 5.706 -10.486 1.00 98.00 83 LYS A O 1
ATOM 680 N N . SER A 1 84 ? -7.996 5.065 -9.715 1.00 97.12 84 SER A N 1
ATOM 681 C CA . SER A 1 84 ? -8.454 4.833 -8.341 1.00 97.12 84 SER A CA 1
ATOM 682 C C . SER A 1 84 ? -9.049 6.088 -7.711 1.00 97.12 84 SER A C 1
ATOM 684 O O . SER A 1 84 ? -10.019 6.000 -6.962 1.00 97.12 84 SER A O 1
ATOM 686 N N . ILE A 1 85 ? -8.488 7.262 -8.017 1.00 97.50 85 ILE A N 1
ATOM 687 C CA . ILE A 1 85 ? -9.044 8.554 -7.600 1.00 97.50 85 ILE A CA 1
ATOM 688 C C . ILE A 1 85 ? -10.442 8.742 -8.205 1.00 97.50 85 ILE A C 1
ATOM 690 O O . ILE A 1 85 ? -11.382 9.030 -7.466 1.00 97.50 85 ILE A O 1
ATOM 694 N N . GLN A 1 86 ? -10.590 8.524 -9.516 1.00 97.94 86 GLN A N 1
ATOM 695 C CA . GLN A 1 86 ? -11.877 8.645 -10.212 1.00 97.94 86 GLN A CA 1
ATOM 696 C C . GLN A 1 86 ? -12.914 7.642 -9.694 1.00 97.94 86 GLN A C 1
ATOM 698 O O . GLN A 1 86 ? -14.079 7.987 -9.507 1.00 97.94 86 GLN A O 1
ATOM 703 N N . ASP A 1 87 ? -12.507 6.403 -9.438 1.00 97.75 87 ASP A N 1
ATOM 704 C CA . ASP A 1 87 ? -13.397 5.354 -8.953 1.00 97.75 87 ASP A CA 1
ATOM 705 C C . ASP A 1 87 ? -13.920 5.664 -7.546 1.00 97.75 87 ASP A C 1
ATOM 707 O O . ASP A 1 87 ? -15.111 5.487 -7.290 1.00 97.75 87 ASP A O 1
ATOM 711 N N . ILE A 1 88 ? -13.088 6.212 -6.650 1.00 96.31 88 ILE A N 1
ATOM 712 C CA . ILE A 1 88 ? -13.555 6.674 -5.332 1.00 96.31 88 ILE A CA 1
ATOM 713 C C . ILE A 1 88 ? -14.509 7.867 -5.468 1.00 96.31 88 ILE A C 1
ATOM 715 O O . ILE A 1 88 ? -15.547 7.879 -4.806 1.00 96.31 88 ILE A O 1
ATOM 719 N N . GLU A 1 89 ? -14.209 8.842 -6.335 1.00 96.38 89 GLU A N 1
ATOM 720 C CA . GLU A 1 89 ? -15.100 9.988 -6.597 1.00 96.38 89 GLU A CA 1
ATOM 721 C C . GLU A 1 89 ? -16.479 9.538 -7.102 1.00 96.38 89 GLU A C 1
ATOM 723 O O . GLU A 1 89 ? -17.508 10.074 -6.687 1.00 96.38 89 GLU A O 1
ATOM 728 N N . ASN A 1 90 ? -16.503 8.490 -7.926 1.00 96.94 90 ASN A N 1
ATOM 729 C CA . ASN A 1 90 ? -17.720 7.867 -8.443 1.00 96.94 90 ASN A CA 1
ATOM 730 C C . ASN A 1 90 ? -18.350 6.842 -7.480 1.00 96.94 90 ASN A C 1
ATOM 732 O O . ASN A 1 90 ? -19.376 6.247 -7.812 1.00 96.94 90 ASN A O 1
ATOM 736 N N . LYS A 1 91 ? -17.763 6.633 -6.292 1.00 96.19 91 LYS A N 1
ATOM 737 C CA . LYS A 1 91 ? -18.166 5.628 -5.288 1.00 96.19 91 LYS A CA 1
ATOM 738 C C . LYS A 1 91 ? -18.138 4.178 -5.804 1.00 96.19 91 LYS A C 1
ATOM 740 O O . LYS A 1 91 ? -18.807 3.307 -5.245 1.00 96.19 91 LYS A O 1
ATOM 745 N N . ASP A 1 92 ? -17.346 3.898 -6.837 1.00 96.81 92 ASP A N 1
ATOM 746 C CA . ASP A 1 92 ? -17.146 2.569 -7.423 1.00 96.81 92 ASP A CA 1
ATOM 747 C C . ASP A 1 92 ? -15.964 1.844 -6.756 1.00 96.81 92 ASP A C 1
ATOM 749 O O . ASP A 1 92 ? -14.873 1.670 -7.303 1.00 96.81 92 ASP A O 1
ATOM 753 N N . TYR A 1 93 ? -16.181 1.398 -5.518 1.00 95.31 93 TYR A N 1
ATOM 754 C CA . TYR A 1 93 ? -15.129 0.745 -4.732 1.00 95.31 93 TYR A CA 1
ATOM 755 C C . TYR A 1 93 ? -14.705 -0.626 -5.284 1.00 95.31 93 TYR A C 1
ATOM 757 O O . TYR A 1 93 ? -13.652 -1.144 -4.907 1.00 95.31 93 TYR A O 1
ATOM 765 N N . ALA A 1 94 ? -15.511 -1.240 -6.156 1.00 96.06 94 ALA A N 1
ATOM 766 C CA . ALA A 1 94 ? -15.150 -2.496 -6.802 1.00 96.06 94 ALA A CA 1
ATOM 767 C C . ALA A 1 94 ? -14.028 -2.274 -7.824 1.00 96.06 94 ALA A C 1
ATOM 769 O O . ALA A 1 94 ? -13.016 -2.982 -7.768 1.00 96.06 94 ALA A O 1
ATOM 770 N N . LYS A 1 95 ? -14.162 -1.252 -8.680 1.00 97.00 95 LYS A N 1
ATOM 771 C CA . LYS A 1 95 ? -13.106 -0.881 -9.631 1.00 97.00 95 LYS A CA 1
ATOM 772 C C . LYS A 1 95 ? -11.858 -0.335 -8.947 1.00 97.00 95 LYS A C 1
ATOM 774 O O . LYS A 1 95 ? -10.760 -0.778 -9.274 1.00 97.00 95 LYS A O 1
ATOM 779 N N . PHE A 1 96 ? -12.014 0.446 -7.877 1.00 97.00 96 PHE A N 1
ATOM 780 C CA . PHE A 1 96 ? -10.884 0.846 -7.030 1.00 97.00 96 PHE A CA 1
ATOM 781 C C . PHE A 1 96 ? -10.025 -0.363 -6.591 1.00 97.00 96 PHE A C 1
ATOM 783 O O . PHE A 1 96 ? -8.793 -0.355 -6.685 1.00 97.00 96 PHE A O 1
ATOM 790 N N . ARG A 1 97 ? -10.664 -1.457 -6.149 1.00 95.81 97 ARG A N 1
ATOM 791 C CA . ARG A 1 97 ? -9.953 -2.692 -5.764 1.00 95.81 97 ARG A CA 1
ATOM 792 C C . ARG A 1 97 ? -9.289 -3.380 -6.957 1.00 95.81 97 ARG A C 1
ATOM 794 O O . ARG A 1 97 ? -8.278 -4.064 -6.788 1.00 95.81 97 ARG A O 1
ATOM 801 N N . GLU A 1 98 ? -9.860 -3.275 -8.151 1.00 96.94 98 GLU A N 1
ATOM 802 C CA . GLU A 1 98 ? -9.260 -3.779 -9.393 1.00 96.94 98 GLU A CA 1
ATOM 803 C C . GLU A 1 98 ? -8.029 -2.978 -9.805 1.00 96.94 98 GLU A C 1
ATOM 805 O O . GLU A 1 98 ? -7.013 -3.573 -10.178 1.00 96.94 98 GLU A O 1
ATOM 810 N N . ASP A 1 99 ? -8.063 -1.659 -9.659 1.00 96.38 99 ASP A N 1
ATOM 811 C CA . ASP A 1 99 ? -6.911 -0.803 -9.916 1.00 96.38 99 ASP A CA 1
ATOM 812 C C . ASP A 1 99 ? -5.750 -1.128 -8.979 1.00 96.38 99 ASP A C 1
ATOM 814 O O . ASP A 1 99 ? -4.622 -1.326 -9.432 1.00 96.38 99 ASP A O 1
ATOM 818 N N . PHE A 1 100 ? -6.014 -1.285 -7.680 1.00 93.81 100 PHE A N 1
ATOM 819 C CA . PHE A 1 100 ? -4.980 -1.661 -6.712 1.00 93.81 100 PHE A CA 1
ATOM 820 C C . PHE A 1 100 ? -4.412 -3.060 -6.975 1.00 93.81 100 PHE A C 1
ATOM 822 O O . PHE A 1 100 ? -3.195 -3.273 -6.885 1.00 93.81 100 PHE A O 1
ATOM 829 N N . ARG A 1 101 ? -5.261 -4.013 -7.387 1.00 94.31 101 ARG A N 1
ATOM 830 C CA . ARG A 1 101 ? -4.799 -5.315 -7.894 1.00 94.31 101 ARG A CA 1
ATOM 831 C C . ARG A 1 101 ? -3.923 -5.153 -9.135 1.00 94.31 101 ARG A C 1
ATOM 833 O O . ARG A 1 101 ? -2.915 -5.848 -9.250 1.00 94.31 101 ARG A O 1
ATOM 840 N N . SER A 1 102 ? -4.250 -4.218 -10.020 1.00 95.31 102 SER A N 1
ATOM 841 C CA . SER A 1 102 ? -3.489 -3.938 -11.240 1.00 95.31 102 SER A CA 1
ATOM 842 C C . SER A 1 102 ? -2.143 -3.265 -10.957 1.00 95.31 102 SER A C 1
ATOM 844 O O . SER A 1 102 ? -1.143 -3.631 -11.582 1.00 95.31 102 SER A O 1
ATOM 846 N N . ILE A 1 103 ? -2.063 -2.365 -9.967 1.00 94.06 103 ILE A N 1
ATOM 847 C CA . ILE A 1 103 ? -0.792 -1.809 -9.470 1.00 94.06 103 ILE A CA 1
ATOM 848 C C . ILE A 1 103 ? 0.103 -2.949 -8.981 1.00 94.06 103 ILE A C 1
ATOM 850 O O . ILE A 1 103 ? 1.243 -3.072 -9.434 1.00 94.06 103 ILE A O 1
ATOM 854 N N . ARG A 1 104 ? -0.417 -3.835 -8.122 1.00 90.62 104 ARG A N 1
ATOM 855 C CA . ARG A 1 104 ? 0.350 -4.979 -7.602 1.00 90.62 104 ARG A CA 1
ATOM 856 C C . ARG A 1 104 ? 0.743 -5.957 -8.714 1.00 90.62 104 ARG A C 1
ATOM 858 O O . ARG A 1 104 ? 1.891 -6.384 -8.780 1.00 90.62 104 ARG A O 1
ATOM 865 N N . GLY A 1 105 ? -0.172 -6.250 -9.636 1.00 90.94 105 GLY A N 1
ATOM 866 C CA . GLY A 1 105 ? 0.066 -7.115 -10.793 1.00 90.94 105 GLY A CA 1
ATOM 867 C C . GLY A 1 105 ? 1.079 -6.543 -11.789 1.00 90.94 105 GLY A C 1
ATOM 868 O O . GLY A 1 105 ? 1.790 -7.299 -12.450 1.00 90.94 105 GLY A O 1
ATOM 869 N N . SER A 1 106 ? 1.232 -5.216 -11.861 1.00 92.94 106 SER A N 1
ATOM 870 C CA . SER A 1 106 ? 2.227 -4.579 -12.732 1.00 92.94 106 SER A CA 1
ATOM 871 C C . SER A 1 106 ? 3.667 -4.982 -12.387 1.00 92.94 106 SER A C 1
ATOM 873 O O . SER A 1 106 ? 4.526 -5.006 -13.271 1.00 92.94 106 SER A O 1
ATOM 875 N N . VAL A 1 107 ? 3.908 -5.387 -11.137 1.00 91.19 107 VAL A N 1
ATOM 876 C CA . VAL A 1 107 ? 5.194 -5.905 -10.656 1.00 91.19 107 VAL A CA 1
ATOM 877 C C . VAL A 1 107 ? 5.554 -7.229 -11.318 1.00 91.19 107 VAL A C 1
ATOM 879 O O . VAL A 1 107 ? 6.734 -7.506 -11.537 1.00 91.19 107 VAL A O 1
ATOM 882 N N . GLU A 1 108 ? 4.569 -8.047 -11.696 1.00 89.56 108 GLU A N 1
ATOM 883 C CA . GLU A 1 108 ? 4.852 -9.315 -12.372 1.00 89.56 108 GLU A CA 1
ATOM 884 C C . GLU A 1 108 ? 5.447 -9.122 -13.764 1.00 89.56 108 GLU A C 1
ATOM 886 O O . GLU A 1 108 ? 6.246 -9.955 -14.196 1.00 89.56 108 GLU A O 1
ATOM 891 N N . ASN A 1 109 ? 5.144 -7.988 -14.399 1.00 90.06 109 ASN A N 1
ATOM 892 C CA . ASN A 1 109 ? 5.657 -7.604 -15.712 1.00 90.06 109 ASN A CA 1
ATOM 893 C C . ASN A 1 109 ? 7.075 -7.013 -15.671 1.00 90.06 109 ASN A C 1
ATOM 895 O O . ASN A 1 109 ? 7.660 -6.749 -16.723 1.00 90.06 109 ASN A O 1
ATOM 899 N N . LEU A 1 110 ? 7.624 -6.760 -14.480 1.00 93.44 110 LEU A N 1
ATOM 900 C CA . LEU A 1 110 ? 9.024 -6.379 -14.321 1.00 93.44 110 LEU A CA 1
ATOM 901 C C . LEU A 1 110 ? 9.929 -7.594 -14.549 1.00 93.44 110 LEU A C 1
ATOM 903 O O . LEU A 1 110 ? 9.497 -8.741 -14.457 1.00 93.44 110 LEU A O 1
ATOM 907 N N . SER A 1 111 ? 11.216 -7.357 -14.788 1.00 90.19 111 SER A N 1
ATOM 908 C CA . SER A 1 111 ? 12.211 -8.426 -14.894 1.00 90.19 111 SER A CA 1
ATOM 909 C C . SER A 1 111 ? 13.510 -8.073 -14.166 1.00 90.19 111 SER A C 1
ATOM 911 O O . SER A 1 111 ? 13.725 -6.942 -13.718 1.00 90.19 111 SER A O 1
ATOM 913 N N . GLY A 1 112 ? 14.366 -9.081 -13.986 1.00 93.62 112 GLY A N 1
ATOM 914 C CA . GLY A 1 112 ? 15.707 -8.915 -13.431 1.00 93.62 112 GLY A CA 1
ATOM 915 C C . GLY A 1 112 ? 15.740 -8.307 -12.025 1.00 93.62 112 GLY A C 1
ATOM 916 O O . GLY A 1 112 ? 14.921 -8.633 -11.162 1.00 93.62 112 GLY A O 1
ATOM 917 N N . LYS A 1 113 ? 16.724 -7.428 -11.792 1.00 93.81 113 LYS A N 1
ATOM 918 C CA . LYS A 1 113 ? 16.954 -6.774 -10.492 1.00 93.81 113 LYS A CA 1
ATOM 919 C C . LYS A 1 113 ? 15.768 -5.908 -10.056 1.00 93.81 113 LYS A C 1
ATOM 921 O O . LYS A 1 113 ? 15.429 -5.910 -8.879 1.00 93.81 113 LYS A O 1
ATOM 926 N N . LEU A 1 114 ? 15.104 -5.237 -11.002 1.00 93.81 114 LEU A N 1
ATOM 927 C CA . LEU A 1 114 ? 13.975 -4.357 -10.704 1.00 93.81 114 LEU A CA 1
ATOM 928 C C . LEU A 1 114 ? 12.778 -5.135 -10.142 1.00 93.81 114 LEU A C 1
ATOM 930 O O . LEU A 1 114 ? 12.212 -4.725 -9.133 1.00 93.81 114 LEU A O 1
ATOM 934 N N . LYS A 1 115 ? 12.439 -6.293 -10.732 1.00 95.31 115 LYS A N 1
ATOM 935 C CA . LYS A 1 115 ? 11.368 -7.162 -10.209 1.00 95.31 115 LYS A CA 1
ATOM 936 C C . LYS A 1 115 ? 11.647 -7.596 -8.773 1.00 95.31 115 LYS A C 1
ATOM 938 O O . LYS A 1 115 ? 10.764 -7.494 -7.928 1.00 95.31 115 LYS A O 1
ATOM 943 N N . LYS A 1 116 ? 12.867 -8.083 -8.509 1.00 95.19 116 LYS A N 1
ATOM 944 C CA . LYS A 1 116 ? 13.271 -8.563 -7.177 1.00 95.19 116 LYS A CA 1
ATOM 945 C C . LYS A 1 116 ? 13.131 -7.457 -6.136 1.00 95.19 116 LYS A C 1
ATOM 947 O O . LYS A 1 116 ? 12.448 -7.654 -5.141 1.00 95.19 116 LYS A O 1
ATOM 952 N N . TYR A 1 117 ? 13.686 -6.287 -6.436 1.00 95.19 117 TYR A N 1
ATOM 953 C CA . TYR A 1 117 ? 13.628 -5.130 -5.554 1.00 95.19 117 TYR A CA 1
ATOM 954 C C . TYR A 1 117 ? 12.193 -4.675 -5.263 1.00 95.19 117 TYR A C 1
ATOM 956 O O . TYR A 1 117 ? 11.817 -4.538 -4.105 1.00 95.19 117 TYR A O 1
ATOM 964 N N . VAL A 1 118 ? 11.357 -4.490 -6.291 1.00 95.00 118 VAL A N 1
ATOM 965 C CA . VAL A 1 118 ? 9.973 -4.027 -6.089 1.00 95.00 118 VAL A CA 1
ATOM 966 C C . VAL A 1 118 ? 9.147 -5.050 -5.301 1.00 95.00 118 VAL A C 1
ATOM 968 O O . VAL A 1 118 ? 8.385 -4.658 -4.417 1.00 95.00 118 VAL A O 1
ATOM 971 N N . LYS A 1 119 ? 9.321 -6.356 -5.562 1.00 9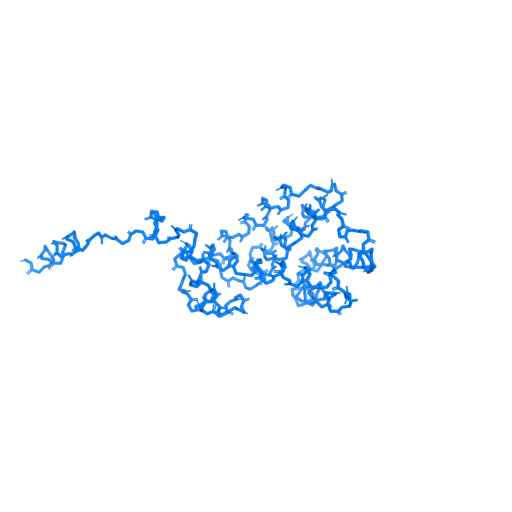5.44 119 LYS A N 1
ATOM 972 C CA . LYS A 1 119 ? 8.670 -7.420 -4.777 1.00 95.44 119 LYS A CA 1
ATOM 973 C C . LYS A 1 119 ? 9.097 -7.398 -3.314 1.00 95.44 119 LYS A C 1
ATOM 975 O O . LYS A 1 119 ? 8.247 -7.482 -2.434 1.00 95.44 119 LYS A O 1
ATOM 980 N N . GLU A 1 120 ? 10.394 -7.268 -3.063 1.00 95.31 120 GLU A N 1
ATOM 981 C CA . GLU A 1 120 ? 10.940 -7.193 -1.711 1.00 95.31 120 GLU A CA 1
ATOM 982 C C . GLU A 1 120 ? 10.414 -5.959 -0.967 1.00 95.31 120 GLU A C 1
ATOM 984 O O . GLU A 1 120 ? 9.980 -6.064 0.177 1.00 95.31 120 GLU A O 1
ATOM 989 N N . VAL A 1 121 ? 10.361 -4.801 -1.630 1.00 95.88 121 VAL A N 1
ATOM 990 C CA . VAL A 1 121 ? 9.812 -3.573 -1.040 1.00 95.88 121 VAL A CA 1
ATOM 991 C C . VAL A 1 121 ? 8.326 -3.709 -0.710 1.00 95.88 121 VAL A C 1
ATOM 993 O O . VAL A 1 121 ? 7.906 -3.242 0.347 1.00 95.88 121 VAL A O 1
ATOM 996 N N . LEU A 1 122 ? 7.527 -4.344 -1.571 1.00 95.06 122 LEU A N 1
ATOM 997 C CA . LEU A 1 122 ? 6.117 -4.622 -1.274 1.00 95.06 122 LEU A CA 1
ATOM 998 C C . LEU A 1 122 ? 5.969 -5.555 -0.074 1.00 95.06 122 LEU A C 1
ATOM 1000 O O . LEU A 1 122 ? 5.222 -5.237 0.849 1.00 95.06 122 LEU A O 1
ATOM 1004 N N . ARG A 1 123 ? 6.737 -6.649 -0.031 1.00 95.50 123 ARG A N 1
ATOM 1005 C CA . ARG A 1 123 ? 6.679 -7.588 1.094 1.00 95.50 123 ARG A CA 1
ATOM 1006 C C . ARG A 1 123 ? 7.101 -6.932 2.408 1.00 95.50 123 ARG A C 1
ATOM 1008 O O . ARG A 1 123 ? 6.417 -7.064 3.418 1.00 95.50 123 ARG A O 1
ATOM 1015 N N . ASN A 1 124 ? 8.179 -6.153 2.383 1.00 94.75 124 ASN A N 1
ATOM 1016 C CA . ASN A 1 124 ? 8.639 -5.405 3.550 1.00 94.75 124 ASN A CA 1
ATOM 1017 C C . ASN A 1 124 ? 7.638 -4.325 3.976 1.00 94.75 124 ASN A C 1
ATOM 1019 O O . ASN A 1 124 ? 7.514 -4.054 5.167 1.00 94.75 124 ASN A O 1
ATOM 1023 N N . ALA A 1 125 ? 6.907 -3.719 3.036 1.00 94.25 125 ALA A N 1
ATOM 1024 C CA . ALA A 1 125 ? 5.837 -2.778 3.349 1.00 94.25 125 ALA A CA 1
ATOM 1025 C C . ALA A 1 125 ? 4.666 -3.463 4.062 1.00 94.25 125 ALA A C 1
ATOM 1027 O O . ALA A 1 125 ? 4.181 -2.931 5.055 1.00 94.25 125 ALA A O 1
ATOM 1028 N N . GLU A 1 126 ? 4.250 -4.647 3.604 1.00 95.00 126 GLU A N 1
ATOM 1029 C CA . GLU A 1 126 ? 3.208 -5.446 4.264 1.00 95.00 126 GLU A CA 1
ATOM 1030 C C . GLU A 1 126 ? 3.596 -5.765 5.710 1.00 95.00 126 GLU A C 1
ATOM 1032 O O . GLU A 1 126 ? 2.825 -5.489 6.627 1.00 95.00 126 GLU A O 1
ATOM 1037 N N . ILE A 1 127 ? 4.818 -6.265 5.920 1.00 94.94 127 ILE A N 1
ATOM 1038 C CA . ILE A 1 127 ? 5.345 -6.601 7.249 1.00 94.94 127 ILE A CA 1
ATOM 1039 C C . ILE A 1 127 ? 5.461 -5.349 8.125 1.00 94.94 127 ILE A C 1
ATOM 1041 O O . ILE A 1 127 ? 5.043 -5.357 9.281 1.00 94.94 127 ILE A O 1
ATOM 1045 N N . ASN A 1 128 ? 5.977 -4.245 7.580 1.00 91.81 128 ASN A N 1
ATOM 1046 C CA . ASN A 1 128 ? 6.118 -3.003 8.331 1.00 91.81 128 ASN A CA 1
ATOM 1047 C C . ASN A 1 128 ? 4.758 -2.445 8.765 1.00 91.81 128 ASN A C 1
ATOM 1049 O O . ASN A 1 128 ? 4.598 -2.042 9.914 1.00 91.81 128 ASN A O 1
ATOM 1053 N N . LYS A 1 129 ? 3.769 -2.436 7.866 1.00 91.25 129 LYS A N 1
ATOM 1054 C CA . LYS A 1 129 ? 2.428 -1.924 8.167 1.00 91.25 129 LYS A CA 1
ATOM 1055 C C . LYS A 1 129 ? 1.657 -2.857 9.091 1.00 91.25 129 LYS A C 1
ATOM 1057 O O . LYS A 1 129 ? 1.012 -2.356 10.004 1.00 91.25 129 LYS A O 1
ATOM 1062 N N . ALA A 1 130 ? 1.815 -4.172 8.947 1.00 92.06 130 ALA A N 1
ATOM 1063 C CA . ALA A 1 130 ? 1.335 -5.141 9.927 1.00 92.06 130 ALA A CA 1
ATOM 1064 C C . ALA A 1 130 ? 1.891 -4.831 11.321 1.00 92.06 130 ALA A C 1
ATOM 1066 O O . ALA A 1 130 ? 1.141 -4.703 12.278 1.00 92.06 130 ALA A O 1
ATOM 1067 N N . SER A 1 131 ? 3.201 -4.618 11.423 1.00 91.06 131 SER A N 1
ATOM 1068 C CA . SER A 1 131 ? 3.854 -4.292 12.687 1.00 91.06 131 SER A CA 1
ATOM 1069 C C . SER A 1 131 ? 3.274 -3.042 13.353 1.00 91.06 131 SER A C 1
ATOM 1071 O O . SER A 1 131 ? 3.049 -3.048 14.557 1.00 91.06 131 SER A O 1
ATOM 1073 N N . ARG A 1 132 ? 2.968 -1.998 12.572 1.00 89.06 132 ARG A N 1
ATOM 1074 C CA . ARG A 1 132 ? 2.324 -0.779 13.084 1.00 89.06 132 ARG A CA 1
ATOM 1075 C C . ARG A 1 132 ? 0.878 -1.004 13.515 1.00 89.06 132 ARG A C 1
ATOM 1077 O O . ARG A 1 132 ? 0.463 -0.491 14.538 1.00 89.06 132 ARG A O 1
ATOM 1084 N N . ILE A 1 133 ? 0.117 -1.796 12.770 1.00 89.25 133 ILE A N 1
ATOM 1085 C CA . ILE A 1 133 ? -1.261 -2.149 13.142 1.00 89.25 133 ILE A CA 1
ATOM 1086 C C . ILE A 1 133 ? -1.274 -2.983 14.436 1.00 89.25 133 ILE A C 1
ATOM 1088 O O . ILE A 1 133 ? -2.107 -2.760 15.311 1.00 89.25 133 ILE A O 1
ATOM 1092 N N . TYR A 1 134 ? -0.307 -3.891 14.593 1.00 89.62 134 TYR A N 1
ATOM 1093 C CA . TYR A 1 134 ? -0.099 -4.664 15.817 1.00 89.62 134 TYR A CA 1
ATOM 1094 C C . TYR A 1 134 ? 0.282 -3.773 17.014 1.00 89.62 134 TYR A C 1
ATOM 1096 O O . TYR A 1 134 ? -0.238 -3.983 18.106 1.00 89.62 134 TYR A O 1
ATOM 1104 N N . GLU A 1 135 ? 1.111 -2.737 16.814 1.00 85.25 135 GLU A N 1
ATOM 1105 C CA . GLU A 1 135 ? 1.421 -1.730 17.851 1.00 85.25 135 GLU A CA 1
ATOM 1106 C C . GLU A 1 135 ? 0.166 -1.066 18.432 1.00 85.25 135 GLU A C 1
ATOM 1108 O O . GLU A 1 135 ? 0.161 -0.709 19.605 1.00 85.25 135 GLU A O 1
ATOM 1113 N N . HIS A 1 136 ? -0.903 -0.934 17.642 1.00 85.06 136 HIS A N 1
ATOM 1114 C CA . HIS A 1 136 ? -2.176 -0.349 18.072 1.00 85.06 136 HIS A CA 1
ATOM 1115 C C . HIS A 1 136 ? -3.113 -1.342 18.791 1.00 85.06 136 HIS A C 1
ATOM 1117 O O . HIS A 1 136 ? -4.283 -1.030 19.015 1.00 85.06 136 HIS A O 1
ATOM 1123 N N . GLY A 1 137 ? -2.623 -2.528 19.167 1.00 83.19 137 GLY A N 1
ATOM 1124 C CA . GLY A 1 137 ? -3.347 -3.482 20.014 1.00 83.19 137 GLY A CA 1
ATOM 1125 C C . GLY A 1 137 ? -4.223 -4.491 19.266 1.00 83.19 137 GLY A C 1
ATOM 1126 O O . GLY A 1 137 ? -4.982 -5.229 19.897 1.00 83.19 137 GLY A O 1
ATOM 1127 N N . ILE A 1 138 ? -4.130 -4.567 17.934 1.00 88.25 138 ILE A N 1
ATOM 1128 C CA . ILE A 1 138 ? -4.794 -5.628 17.162 1.00 88.25 138 ILE A CA 1
ATOM 1129 C C . ILE A 1 138 ? -4.016 -6.931 17.331 1.00 88.25 138 ILE A C 1
ATOM 1131 O O . ILE A 1 138 ? -2.789 -6.941 17.311 1.00 88.25 138 ILE A O 1
ATOM 1135 N N . SER A 1 139 ? -4.722 -8.058 17.459 1.00 90.38 139 SER A N 1
ATOM 1136 C CA . SER A 1 139 ? -4.065 -9.358 17.613 1.00 90.38 139 SER A CA 1
ATOM 1137 C C . SER A 1 139 ? -3.117 -9.678 16.446 1.00 90.38 139 SER A C 1
ATOM 1139 O O . SER A 1 139 ? -3.361 -9.322 15.287 1.00 90.38 139 SER A O 1
ATOM 1141 N N . MET A 1 140 ? -2.030 -10.393 16.747 1.00 91.25 140 MET A N 1
ATOM 1142 C CA . MET A 1 140 ? -1.026 -10.788 15.754 1.00 91.25 140 MET A CA 1
ATOM 1143 C C . MET A 1 140 ? -1.636 -11.634 14.628 1.00 91.25 140 MET A C 1
ATOM 1145 O O . MET A 1 140 ? -1.325 -11.423 13.458 1.00 91.25 140 MET A O 1
ATOM 1149 N N . GLU A 1 141 ? -2.550 -12.549 14.964 1.00 92.62 141 GLU A N 1
ATOM 1150 C CA . GLU A 1 141 ? -3.253 -13.382 13.987 1.00 92.62 141 GLU A CA 1
ATOM 1151 C C . GLU A 1 141 ? -4.094 -12.551 13.017 1.00 92.62 141 GLU A C 1
ATOM 1153 O O . GLU A 1 141 ? -3.996 -12.715 11.800 1.00 92.62 141 GLU A O 1
ATOM 1158 N N . GLN A 1 142 ? -4.916 -11.648 13.552 1.00 90.81 142 GLN A N 1
ATOM 1159 C CA . GLN A 1 142 ? -5.790 -10.807 12.745 1.00 90.81 142 GLN A CA 1
ATOM 1160 C C . GLN A 1 142 ? -4.985 -9.886 11.837 1.00 90.81 142 GLN A C 1
ATOM 1162 O O . GLN A 1 142 ? -5.282 -9.786 10.650 1.00 90.81 142 GLN A O 1
ATOM 1167 N N . THR A 1 143 ? -3.928 -9.283 12.372 1.00 91.00 143 THR A N 1
ATOM 1168 C CA . THR A 1 143 ? -3.014 -8.428 11.615 1.00 91.00 143 THR A CA 1
ATOM 1169 C C . THR A 1 143 ? -2.336 -9.197 10.479 1.00 91.00 143 THR A C 1
ATOM 1171 O O . THR A 1 143 ? -2.337 -8.743 9.334 1.00 91.00 143 THR A O 1
ATOM 1174 N N . ALA A 1 144 ? -1.803 -10.389 10.766 1.00 93.25 144 ALA A N 1
ATOM 1175 C CA . ALA A 1 144 ? -1.160 -11.242 9.770 1.00 93.25 144 ALA A CA 1
ATOM 1176 C C . ALA A 1 144 ? -2.132 -11.624 8.640 1.00 93.25 144 ALA A C 1
ATOM 1178 O O . ALA A 1 144 ? -1.802 -11.501 7.457 1.00 93.25 144 ALA A O 1
ATOM 1179 N N . ARG A 1 145 ? -3.370 -11.991 9.000 1.00 93.19 145 ARG A N 1
ATOM 1180 C CA . ARG A 1 145 ? -4.446 -12.305 8.050 1.00 93.19 145 ARG A CA 1
ATOM 1181 C C . ARG A 1 145 ? -4.831 -11.104 7.182 1.00 93.19 145 ARG A C 1
ATOM 1183 O O . ARG A 1 145 ? -4.982 -11.272 5.976 1.00 93.19 145 ARG A O 1
ATOM 1190 N N . LEU A 1 146 ? -4.974 -9.915 7.771 1.00 90.50 146 LEU A N 1
ATOM 1191 C CA . LEU A 1 146 ? -5.334 -8.689 7.045 1.00 90.50 146 LEU A CA 1
ATOM 1192 C C . LEU A 1 146 ? -4.287 -8.311 5.989 1.00 90.50 146 LEU A C 1
ATOM 1194 O O . LEU A 1 146 ? -4.643 -7.839 4.911 1.00 90.50 146 LEU A O 1
ATOM 1198 N N . LEU A 1 147 ? -3.003 -8.520 6.291 1.00 92.69 147 LEU A N 1
ATOM 1199 C CA . LEU A 1 147 ? -1.891 -8.106 5.426 1.00 92.69 147 LEU A CA 1
ATOM 1200 C C . LEU A 1 147 ? -1.401 -9.229 4.497 1.00 92.69 147 LEU A C 1
ATOM 1202 O O . LEU A 1 147 ? -0.595 -8.974 3.603 1.00 92.69 147 LEU A O 1
ATOM 1206 N N . GLY A 1 148 ? -1.888 -10.461 4.674 1.00 92.38 148 GLY A N 1
ATOM 1207 C CA . GLY A 1 148 ? -1.448 -11.617 3.890 1.00 92.38 148 GLY A CA 1
ATOM 1208 C C . GLY A 1 148 ? 0.001 -12.023 4.187 1.00 92.38 148 GLY A C 1
ATOM 1209 O O . GLY A 1 148 ? 0.740 -12.428 3.283 1.00 92.38 148 GLY A O 1
ATOM 1210 N N . ILE A 1 149 ? 0.421 -11.887 5.445 1.00 95.19 149 ILE A N 1
ATOM 1211 C CA . ILE A 1 149 ? 1.743 -12.299 5.934 1.00 95.19 149 ILE A CA 1
ATOM 1212 C C . ILE A 1 149 ? 1.600 -13.434 6.953 1.00 95.19 149 ILE A C 1
ATOM 1214 O O . ILE A 1 149 ? 0.511 -13.691 7.464 1.00 95.19 149 ILE A O 1
ATOM 1218 N N . SER A 1 150 ? 2.693 -14.126 7.260 1.00 96.00 150 SER A N 1
ATOM 1219 C CA . SER A 1 150 ? 2.704 -15.102 8.352 1.00 96.00 150 SER A CA 1
ATOM 1220 C C . SER A 1 150 ? 2.842 -14.416 9.716 1.00 96.00 150 SER A C 1
ATOM 1222 O O . SER A 1 150 ? 3.451 -13.351 9.838 1.00 96.00 150 SER A O 1
ATOM 1224 N N . GLN A 1 151 ? 2.328 -15.055 10.772 1.00 94.38 151 GLN A N 1
ATOM 1225 C CA . GLN A 1 151 ? 2.580 -14.605 12.147 1.00 94.38 151 GLN A CA 1
ATOM 1226 C C . GLN A 1 151 ? 4.079 -14.619 12.481 1.00 94.38 151 GLN A C 1
ATOM 1228 O O . GLN A 1 151 ? 4.535 -13.772 13.238 1.00 94.38 151 GLN A O 1
ATOM 1233 N N . TYR A 1 152 ? 4.852 -15.531 11.878 1.00 94.44 152 TYR A N 1
ATOM 1234 C C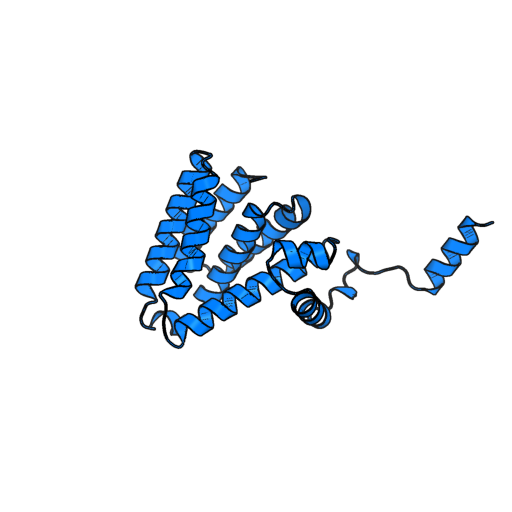A . TYR A 1 152 ? 6.304 -15.599 12.046 1.00 94.44 152 TYR A CA 1
ATOM 1235 C C . TYR A 1 152 ? 7.011 -14.351 11.511 1.00 94.44 152 TYR A C 1
ATOM 1237 O O . TYR A 1 152 ? 7.817 -13.767 12.227 1.00 94.44 152 TYR A O 1
ATOM 1245 N N . GLU A 1 153 ? 6.674 -13.900 10.298 1.00 94.56 153 GLU A N 1
ATOM 1246 C CA . GLU A 1 153 ? 7.229 -12.661 9.730 1.00 94.56 153 GLU A CA 1
ATOM 1247 C C . GLU A 1 153 ? 6.883 -11.440 10.591 1.00 94.56 153 GLU A C 1
ATOM 1249 O O . GLU A 1 153 ? 7.731 -10.575 10.820 1.00 94.56 153 GLU A O 1
ATOM 1254 N N . LEU A 1 154 ? 5.647 -11.381 11.098 1.00 93.69 154 LEU A N 1
ATOM 1255 C CA . LEU A 1 154 ? 5.209 -10.306 11.985 1.00 93.69 154 LEU A CA 1
ATOM 1256 C C . LEU A 1 154 ? 5.955 -10.334 13.326 1.00 93.69 154 LEU A C 1
ATOM 1258 O O . LEU A 1 154 ? 6.468 -9.304 13.756 1.00 93.69 154 LEU A O 1
ATOM 1262 N N . ALA A 1 155 ? 6.055 -11.500 13.966 1.00 91.00 155 ALA A N 1
ATOM 1263 C CA . ALA A 1 155 ? 6.756 -11.675 15.236 1.00 91.00 155 ALA A CA 1
ATOM 1264 C C . ALA A 1 155 ? 8.251 -11.349 15.115 1.00 91.00 155 ALA A C 1
ATOM 1266 O O . ALA A 1 155 ? 8.799 -10.641 15.960 1.00 91.00 155 ALA A O 1
ATOM 1267 N N . GLU A 1 156 ? 8.902 -11.818 14.047 1.00 91.31 156 GLU A N 1
ATOM 1268 C CA . GLU A 1 156 ? 10.316 -11.545 13.790 1.00 91.31 156 GLU A CA 1
ATOM 1269 C C . GLU A 1 156 ? 10.568 -10.044 13.611 1.00 91.31 156 GLU A C 1
ATOM 1271 O O . GLU A 1 156 ? 11.524 -9.501 14.171 1.00 91.31 156 GLU A O 1
ATOM 1276 N N . HIS A 1 157 ? 9.715 -9.357 12.847 1.00 90.38 157 HIS A N 1
ATOM 1277 C CA . HIS A 1 157 ? 9.853 -7.918 12.653 1.00 90.38 157 HIS A CA 1
ATOM 1278 C C . HIS A 1 157 ? 9.578 -7.147 13.946 1.00 90.38 157 HIS A C 1
ATOM 1280 O O . HIS A 1 157 ? 10.377 -6.287 14.313 1.00 90.38 157 HIS A O 1
ATOM 1286 N N . ALA A 1 158 ? 8.505 -7.489 14.663 1.00 86.69 158 ALA A N 1
ATOM 1287 C CA . ALA A 1 158 ? 8.109 -6.789 15.879 1.00 86.69 158 ALA A CA 1
ATOM 1288 C C . ALA A 1 158 ? 9.119 -6.947 17.025 1.00 86.69 158 ALA A C 1
ATOM 1290 O O . ALA A 1 158 ? 9.359 -6.005 17.784 1.00 86.69 158 ALA A O 1
ATOM 1291 N N . GLY A 1 159 ? 9.762 -8.116 17.120 1.00 83.06 159 GLY A N 1
ATOM 1292 C CA . GLY A 1 159 ? 10.842 -8.357 18.077 1.00 83.06 159 GLY A CA 1
ATOM 1293 C C . GLY A 1 159 ? 12.090 -7.508 17.811 1.00 83.06 159 GLY A C 1
ATOM 1294 O O . GLY A 1 159 ? 12.793 -7.146 18.749 1.00 83.06 159 GLY A O 1
ATOM 1295 N N . LYS A 1 160 ? 12.355 -7.137 16.550 1.00 83.25 160 LYS A N 1
ATOM 1296 C CA . LYS A 1 160 ? 13.496 -6.279 16.172 1.00 83.25 160 LYS A CA 1
ATOM 1297 C C . LYS A 1 160 ? 13.227 -4.788 16.390 1.00 83.25 160 LYS A C 1
ATOM 1299 O O . LYS A 1 160 ? 14.176 -4.016 16.491 1.00 83.25 160 LYS A O 1
ATOM 1304 N N . THR A 1 161 ? 11.963 -4.369 16.417 1.00 75.19 161 THR A N 1
ATOM 1305 C CA . THR A 1 161 ? 11.565 -2.951 16.441 1.00 75.19 161 THR A CA 1
ATOM 1306 C C . THR A 1 161 ? 11.229 -2.416 17.835 1.00 75.19 161 THR A C 1
ATOM 1308 O O . THR A 1 161 ? 10.889 -1.241 17.948 1.00 75.19 161 THR A O 1
ATOM 1311 N N . GLY A 1 162 ? 11.350 -3.229 18.894 1.00 64.62 162 GLY A N 1
ATOM 1312 C CA . GLY A 1 162 ? 11.098 -2.793 20.278 1.00 64.62 162 GLY A CA 1
ATOM 1313 C C . GLY A 1 162 ? 9.620 -2.517 20.576 1.00 64.62 162 GLY A C 1
ATOM 1314 O O . GLY A 1 162 ? 9.287 -1.813 21.521 1.00 64.62 162 GLY A O 1
ATOM 1315 N N . ILE A 1 163 ? 8.710 -3.067 19.771 1.00 64.44 163 ILE A N 1
ATOM 1316 C CA . ILE A 1 163 ? 7.255 -2.930 19.948 1.00 64.44 163 ILE A CA 1
ATOM 1317 C C . ILE A 1 163 ? 6.739 -3.460 21.290 1.00 64.44 163 ILE A C 1
ATOM 1319 O O . ILE A 1 163 ? 5.811 -2.861 21.831 1.00 64.44 163 ILE A O 1
ATOM 1323 N N . PRO A 1 164 ? 7.311 -4.526 21.879 1.00 58.88 164 PRO A N 1
ATOM 1324 C CA . PRO A 1 164 ? 6.954 -4.914 23.241 1.00 58.88 164 PRO A CA 1
ATOM 1325 C C . PRO A 1 164 ? 7.222 -3.811 24.281 1.00 58.88 164 PRO A C 1
ATOM 1327 O O . PRO A 1 164 ? 6.597 -3.807 25.338 1.00 58.88 164 PRO A O 1
ATOM 1330 N N . ASP A 1 165 ? 8.121 -2.868 23.980 1.00 59.22 165 ASP A N 1
ATOM 1331 C CA . ASP A 1 165 ? 8.571 -1.835 24.913 1.00 59.22 165 ASP A CA 1
ATOM 1332 C C . ASP A 1 165 ? 7.803 -0.508 24.785 1.00 59.22 165 ASP A C 1
ATOM 1334 O O . ASP A 1 165 ? 8.003 0.384 25.628 1.00 59.22 165 ASP A O 1
ATOM 1338 N N . VAL A 1 166 ? 6.930 -0.358 23.771 1.00 63.34 166 VAL A N 1
ATOM 1339 C CA . VAL A 1 166 ? 6.100 0.850 23.620 1.00 63.34 166 VAL A CA 1
ATOM 1340 C C . VAL A 1 166 ? 5.070 0.941 24.757 1.00 63.34 166 VAL A C 1
ATOM 1342 O O . VAL A 1 166 ? 4.531 -0.091 25.165 1.00 63.34 166 VAL A O 1
ATOM 1345 N N . PRO A 1 167 ? 4.808 2.140 25.318 1.00 57.28 167 PRO A N 1
ATOM 1346 C CA . PRO A 1 167 ? 3.964 2.316 26.506 1.00 57.28 167 PRO A CA 1
ATOM 1347 C C . PRO A 1 167 ? 2.596 1.631 26.426 1.00 57.28 167 PRO A C 1
ATOM 1349 O O . PRO A 1 167 ? 2.130 1.081 27.421 1.00 57.28 167 PRO A O 1
ATOM 1352 N N . GLU A 1 168 ? 1.990 1.624 25.242 1.00 55.88 168 GLU A N 1
ATOM 1353 C CA . GLU A 1 168 ? 0.684 1.039 24.940 1.00 55.88 168 GLU A CA 1
ATOM 1354 C C . GLU A 1 168 ? 0.686 -0.495 25.047 1.00 55.88 168 GLU A C 1
ATOM 1356 O O . GLU A 1 168 ? -0.337 -1.087 25.385 1.00 55.88 168 GLU A O 1
ATOM 1361 N N . ASN A 1 169 ? 1.845 -1.132 24.835 1.00 52.84 169 ASN A N 1
ATOM 1362 C CA . ASN A 1 169 ? 2.034 -2.583 24.936 1.00 52.84 169 ASN A CA 1
ATOM 1363 C C . ASN A 1 169 ? 2.722 -3.016 26.237 1.00 52.84 169 ASN A C 1
ATOM 1365 O O . ASN A 1 169 ? 2.864 -4.217 26.485 1.00 52.84 169 ASN A O 1
ATOM 1369 N N . ARG A 1 170 ? 3.132 -2.070 27.097 1.00 58.00 170 ARG A N 1
ATOM 1370 C CA . ARG A 1 170 ? 3.705 -2.393 28.407 1.00 58.00 170 ARG A CA 1
ATOM 1371 C C . ARG A 1 170 ? 2.632 -2.989 29.307 1.00 58.00 170 ARG A C 1
ATOM 1373 O O . ARG A 1 170 ? 1.882 -2.291 29.988 1.00 58.00 170 ARG A O 1
ATOM 1380 N N . THR A 1 171 ? 2.607 -4.312 29.380 1.00 57.47 171 THR A N 1
ATOM 1381 C CA . THR A 1 171 ? 1.906 -5.004 30.460 1.00 57.47 171 THR A CA 1
ATOM 1382 C C . THR A 1 171 ? 2.509 -4.602 31.805 1.00 57.47 171 THR A C 1
ATOM 1384 O O . THR A 1 171 ? 3.732 -4.523 31.933 1.00 57.47 171 THR A O 1
ATOM 1387 N N . ARG A 1 172 ? 1.657 -4.380 32.820 1.00 68.00 172 ARG A N 1
ATOM 1388 C CA . ARG A 1 172 ? 2.104 -4.184 34.211 1.00 68.00 172 ARG A CA 1
ATOM 1389 C C . ARG A 1 172 ? 3.099 -5.281 34.588 1.00 68.00 172 ARG A C 1
ATOM 1391 O O . ARG A 1 172 ? 2.884 -6.445 34.239 1.00 68.00 172 ARG A O 1
ATOM 1398 N N . ASP A 1 173 ? 4.152 -4.917 35.314 1.00 78.56 173 ASP A N 1
ATOM 1399 C CA . ASP A 1 173 ? 5.126 -5.897 35.783 1.00 78.56 173 ASP A CA 1
ATOM 1400 C C . ASP A 1 173 ? 4.436 -6.969 36.642 1.00 78.56 173 ASP A C 1
ATOM 1402 O O . ASP A 1 173 ? 3.396 -6.733 37.271 1.00 78.56 173 ASP A O 1
ATOM 1406 N N . THR A 1 174 ? 5.011 -8.169 36.658 1.00 77.62 174 THR A N 1
ATOM 1407 C CA . THR A 1 174 ? 4.423 -9.338 37.321 1.00 77.62 174 THR A CA 1
ATOM 1408 C C . THR A 1 174 ? 4.084 -9.067 38.787 1.00 77.62 174 THR A C 1
ATOM 1410 O O . THR A 1 174 ? 3.049 -9.523 39.268 1.00 77.62 174 THR A O 1
ATOM 1413 N N . LYS A 1 175 ? 4.903 -8.275 39.489 1.00 82.88 175 LYS A N 1
ATOM 1414 C CA . LYS A 1 175 ? 4.709 -7.939 40.903 1.00 82.88 175 LYS A CA 1
ATOM 1415 C C . LYS A 1 175 ? 3.475 -7.053 41.085 1.00 82.88 175 LYS A C 1
ATOM 1417 O O . LYS A 1 175 ? 2.630 -7.348 41.928 1.00 82.88 175 LYS A O 1
ATOM 1422 N N . SER A 1 176 ? 3.323 -6.034 40.242 1.00 83.56 176 SER A N 1
ATOM 1423 C CA . SER A 1 176 ? 2.132 -5.173 40.220 1.00 83.56 176 SER A CA 1
ATOM 1424 C C . SER A 1 176 ? 0.860 -5.924 39.822 1.00 83.56 176 SER A C 1
ATOM 1426 O O . SER A 1 176 ? -0.218 -5.622 40.333 1.00 83.56 176 SER A O 1
ATOM 1428 N N . ARG A 1 177 ? 0.963 -6.917 38.928 1.00 84.75 177 ARG A N 1
ATOM 1429 C CA . ARG A 1 177 ? -0.171 -7.779 38.550 1.00 84.75 177 ARG A CA 1
ATOM 1430 C C . ARG A 1 177 ? -0.618 -8.684 39.695 1.00 84.75 177 ARG A C 1
ATOM 1432 O O . ARG A 1 177 ? -1.817 -8.803 39.918 1.00 84.75 177 ARG A O 1
ATOM 1439 N N . ILE A 1 178 ? 0.329 -9.283 40.420 1.00 86.81 178 ILE A N 1
ATOM 1440 C CA . ILE A 1 178 ? 0.038 -10.100 41.608 1.00 86.81 178 ILE A CA 1
ATOM 1441 C C . ILE A 1 178 ? -0.626 -9.240 42.686 1.00 86.81 178 ILE A C 1
ATOM 1443 O O . ILE A 1 178 ? -1.648 -9.645 43.228 1.00 86.81 178 ILE A O 1
ATOM 1447 N N . LYS A 1 179 ? -0.105 -8.033 42.943 1.00 90.00 179 LYS A N 1
ATOM 1448 C CA . LYS A 1 179 ? -0.682 -7.118 43.937 1.00 90.00 179 LYS A CA 1
ATOM 1449 C C . LYS A 1 179 ? -2.131 -6.740 43.612 1.00 90.00 179 LYS A C 1
ATOM 1451 O O . LYS A 1 179 ? -2.982 -6.843 44.482 1.00 90.00 179 LYS A O 1
ATOM 1456 N N . LEU A 1 180 ? -2.414 -6.371 42.359 1.00 86.69 180 LEU A N 1
ATOM 1457 C CA . LEU A 1 180 ? -3.780 -6.071 41.917 1.00 86.69 180 LEU A CA 1
ATOM 1458 C C . LEU A 1 180 ? -4.709 -7.277 42.103 1.00 86.69 180 LEU A C 1
ATOM 1460 O O . LEU A 1 180 ? -5.834 -7.112 42.549 1.00 86.69 180 LEU A O 1
ATOM 1464 N N . ALA A 1 181 ? -4.245 -8.483 41.762 1.00 89.00 181 ALA A N 1
ATOM 1465 C CA . ALA A 1 181 ? -5.043 -9.688 41.955 1.00 89.00 181 ALA A CA 1
ATOM 1466 C C . ALA A 1 181 ? -5.363 -9.911 43.440 1.00 89.00 181 ALA A C 1
ATOM 1468 O O . ALA A 1 181 ? -6.506 -10.195 43.762 1.00 89.00 181 ALA A O 1
ATOM 1469 N N . MET A 1 182 ? -4.390 -9.726 44.338 1.00 90.38 182 MET A N 1
ATOM 1470 C CA . MET A 1 182 ? -4.622 -9.814 45.784 1.00 90.38 182 MET A CA 1
ATOM 1471 C C . MET A 1 182 ? -5.665 -8.791 46.258 1.00 90.38 182 MET A C 1
ATOM 1473 O O . MET A 1 182 ? -6.610 -9.179 46.927 1.00 90.38 182 MET A O 1
ATOM 1477 N N . GLU A 1 183 ? -5.548 -7.528 45.833 1.00 92.81 183 GLU A N 1
ATOM 1478 C CA . GLU A 1 183 ? -6.495 -6.449 46.176 1.00 92.81 183 GLU A CA 1
ATOM 1479 C C . GLU A 1 183 ? -7.926 -6.691 45.649 1.00 92.81 183 GLU A C 1
ATOM 1481 O O . GLU A 1 183 ? -8.873 -6.118 46.172 1.00 92.81 183 GLU A O 1
ATOM 1486 N N . MET A 1 184 ? -8.109 -7.507 44.604 1.00 89.69 184 MET A N 1
ATOM 1487 C CA . MET A 1 184 ? -9.435 -7.829 44.047 1.00 89.69 184 MET A CA 1
ATOM 1488 C C . MET A 1 184 ? -10.147 -8.984 44.766 1.00 89.69 184 MET A C 1
ATOM 1490 O O . MET A 1 184 ? -11.344 -9.170 44.548 1.00 89.69 184 MET A O 1
ATOM 1494 N N . PHE A 1 185 ? -9.419 -9.785 45.547 1.00 87.69 185 PHE A N 1
ATOM 1495 C CA . PHE A 1 185 ? -9.946 -10.953 46.264 1.00 87.69 185 PHE A CA 1
ATOM 1496 C C . PHE A 1 185 ? -9.879 -10.799 47.798 1.00 87.69 185 PHE A C 1
ATOM 1498 O O . PHE A 1 185 ? -10.100 -11.781 48.508 1.00 87.69 185 PHE A O 1
ATOM 1505 N N . GLU A 1 186 ? -9.589 -9.590 48.291 1.00 62.91 186 GLU A N 1
ATOM 1506 C CA . GLU A 1 186 ? -9.879 -9.136 49.664 1.00 62.91 186 GLU A CA 1
ATOM 1507 C C . GLU A 1 186 ? -11.313 -8.593 49.763 1.00 62.91 186 GLU A C 1
ATOM 1509 O O . GLU A 1 186 ? -11.963 -8.864 50.799 1.00 62.91 186 GLU A O 1
#

Secondary structure (DSSP, 8-state):
--SHHHHHHHHHHHHHHHHHT-HHHHHHHHHHHHHHHHHH--HHHHHHHHHHHHHHHHHH-SGGGGSTTHHHHHHHHHHHHHHHHHHHHTT-HHHHHHHHHHHHHHGGG--HHHHHHHHHHHHHHHHHHHHHHHHTT--HHHHHHHHT--HHHHHHHHHHTTGGGSGGG-PPPHHHHHHHHHHH--

pLDDT: mean 89.73, std 9.0, range [52.84, 98.0]

Radius of gyration: 19.13 Å; chains: 1; bounding box: 38×32×68 Å

Sequence (186 aa):
MQEADNVLRILKETRSALEKNDTFNLRSLSNQTINTASLTQDPDNIAVAVIVYSLSKIMERLDYRQLPGWKKFYKNTLLYLDKSIQDIENKDYAKFREDFRSIRGSVENLSGKLKKYVKEVLRNAEINKASRIYEHGISMEQTARLLGISQYELAEHAGKTGIPDVPENRTRDTKSRIKLAMEMFE